Protein AF-A0A352YZ39-F1 (afdb_monomer_lite)

Secondary structure (DSSP, 8-state):
------HHHHHHHHHHHH---HHHHHTTB-TTS-B---HHHHHHHHHHHHHHHHHHHHHHHHHHHHHHHHHHHHHHHHHT------HHHHHHHHHHHHHHHHHHS-HHHHTTSHHHHHHHHHHHHHHHHHHHHHHHHHHHHHHHHHHHHHHHHHHHHHHHHHHHT-B---SSHHHHHHHHHHHHHHHTTSEEEEETTEEEEE-TTSSBPB-TTSSBPBHHHHHHHHHTTT--B-SS--------PPPTT---PPPPPSSHHHHHHHHH-TTS-HHHHHHHHHHHHT-

Structure (mmCIF, N/CA/C/O backbone):
data_AF-A0A352YZ39-F1
#
_entry.id   AF-A0A352YZ39-F1
#
loop_
_atom_site.group_PDB
_atom_site.id
_atom_site.type_symbol
_atom_site.label_atom_id
_atom_site.label_alt_id
_atom_site.label_comp_id
_atom_site.label_asym_id
_atom_site.label_entity_id
_atom_site.label_seq_id
_atom_site.pdbx_PDB_ins_code
_atom_site.Cartn_x
_atom_site.Cartn_y
_atom_site.Cartn_z
_atom_site.occupancy
_atom_site.B_iso_or_equiv
_atom_site.auth_seq_id
_atom_site.auth_comp_id
_atom_site.auth_asym_id
_atom_site.auth_atom_id
_atom_site.pdbx_PDB_model_num
ATOM 1 N N . MET A 1 1 ? -9.905 -35.614 77.048 1.00 37.22 1 MET A N 1
ATOM 2 C CA . MET A 1 1 ? -10.175 -34.395 77.839 1.00 37.22 1 MET A CA 1
ATOM 3 C C . MET A 1 1 ? -11.642 -34.082 77.652 1.00 37.22 1 MET A C 1
ATOM 5 O O . MET A 1 1 ? -11.990 -33.370 76.716 1.00 37.22 1 MET A O 1
ATOM 9 N N . ASP A 1 2 ? -12.484 -34.669 78.493 1.00 42.41 2 ASP A N 1
ATOM 10 C CA . ASP A 1 2 ? -13.908 -34.358 78.502 1.00 42.41 2 ASP A CA 1
ATOM 11 C C . ASP A 1 2 ? -14.060 -32.966 79.101 1.00 42.41 2 ASP A C 1
ATOM 13 O O . ASP A 1 2 ? -13.842 -32.744 80.292 1.00 42.41 2 ASP A O 1
ATOM 17 N N . LYS A 1 3 ? -14.314 -31.981 78.239 1.00 49.34 3 LYS A N 1
ATOM 18 C CA . LYS A 1 3 ? -14.635 -30.630 78.686 1.00 49.34 3 LYS A CA 1
ATOM 19 C C . LYS A 1 3 ? -16.045 -30.682 79.258 1.00 49.34 3 LYS A C 1
ATOM 21 O O . LYS A 1 3 ? -17.012 -30.618 78.507 1.00 49.34 3 LYS A O 1
ATOM 26 N N . ILE A 1 4 ? -16.141 -30.819 80.578 1.00 60.59 4 ILE A N 1
ATOM 27 C CA . ILE A 1 4 ? -17.387 -30.615 81.315 1.00 60.59 4 ILE A CA 1
ATOM 28 C C . ILE A 1 4 ? -17.818 -29.175 81.025 1.00 60.59 4 ILE A C 1
ATOM 30 O O . ILE A 1 4 ? -17.105 -28.224 81.356 1.00 60.59 4 ILE A O 1
ATOM 34 N N . ILE A 1 5 ? -18.930 -29.014 80.314 1.00 60.53 5 ILE A N 1
ATOM 35 C CA . ILE A 1 5 ? -19.506 -27.698 80.047 1.00 60.53 5 ILE A CA 1
ATOM 36 C C . ILE A 1 5 ? -19.956 -27.140 81.399 1.00 60.53 5 ILE A C 1
ATOM 38 O O . ILE A 1 5 ? -20.715 -27.789 82.113 1.00 60.53 5 ILE A O 1
ATOM 42 N N . ASN A 1 6 ? -19.461 -25.957 81.769 1.00 77.00 6 ASN A N 1
ATOM 43 C CA . ASN A 1 6 ? -19.906 -25.272 82.979 1.00 77.00 6 ASN A CA 1
ATOM 44 C C . ASN A 1 6 ? -21.405 -24.933 82.835 1.00 77.00 6 ASN A C 1
ATOM 46 O O . ASN A 1 6 ? -21.781 -24.252 81.879 1.00 77.00 6 ASN A O 1
ATOM 50 N N . ALA A 1 7 ? -22.239 -25.404 83.767 1.00 76.00 7 ALA A N 1
ATOM 51 C CA . ALA A 1 7 ? -23.687 -25.191 83.764 1.00 76.00 7 ALA A CA 1
ATOM 52 C C . ALA A 1 7 ? -24.055 -23.697 83.713 1.00 76.00 7 ALA A C 1
ATOM 54 O O . ALA A 1 7 ? -24.909 -23.301 82.924 1.00 76.00 7 ALA A O 1
ATOM 55 N N . GLU A 1 8 ? -23.315 -22.841 84.425 1.00 80.06 8 GLU A N 1
ATOM 56 C CA . GLU A 1 8 ? -23.517 -21.386 84.392 1.00 80.06 8 GLU A CA 1
ATOM 57 C C . GLU A 1 8 ? -23.285 -20.805 82.987 1.00 80.06 8 GLU A C 1
ATOM 59 O O . GLU A 1 8 ? -23.985 -19.893 82.544 1.00 80.06 8 GLU A O 1
ATOM 64 N N . ALA A 1 9 ? -22.312 -21.348 82.248 1.00 81.81 9 ALA A N 1
ATOM 65 C CA . ALA A 1 9 ? -22.023 -20.915 80.883 1.00 81.81 9 ALA A CA 1
ATOM 66 C C . ALA A 1 9 ? -23.110 -21.370 79.896 1.00 81.81 9 ALA A C 1
ATOM 68 O O . ALA A 1 9 ? -23.417 -20.650 78.942 1.00 81.81 9 ALA A O 1
ATOM 69 N N . PHE A 1 10 ?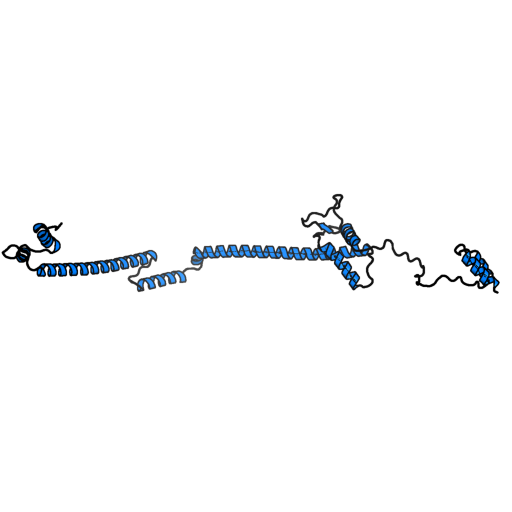 -23.705 -22.542 80.130 1.00 84.00 10 PHE A N 1
ATOM 70 C CA . PHE A 1 10 ? -24.822 -23.054 79.342 1.00 84.00 10 PHE A CA 1
ATOM 71 C C . PHE A 1 10 ? -26.091 -22.220 79.563 1.00 84.00 10 PHE A C 1
ATOM 73 O O . PHE A 1 10 ? -26.691 -21.746 78.598 1.00 84.00 10 PHE A O 1
ATOM 80 N N . GLU A 1 11 ? -26.446 -21.929 80.812 1.00 84.50 11 GLU A N 1
ATOM 81 C CA . GLU A 1 11 ? -27.603 -21.090 81.140 1.00 84.50 11 GLU A CA 1
ATOM 82 C C . GLU A 1 11 ? -27.445 -19.660 80.615 1.00 84.50 11 GLU A C 1
ATOM 84 O O . GLU A 1 11 ? -28.354 -19.121 79.975 1.00 84.50 11 GLU A O 1
ATOM 89 N N . ALA A 1 12 ? -26.259 -19.063 80.779 1.00 85.69 12 ALA A N 1
ATOM 90 C CA . ALA A 1 12 ? -25.958 -17.745 80.228 1.00 85.69 12 ALA A CA 1
ATOM 91 C C . ALA A 1 12 ? -26.111 -17.707 78.697 1.00 85.69 12 ALA A C 1
ATOM 93 O O . ALA A 1 12 ? -26.573 -16.705 78.136 1.00 85.69 12 ALA A O 1
ATOM 94 N N . PHE A 1 13 ? -25.760 -18.794 78.004 1.00 86.88 13 PHE A N 1
ATOM 95 C CA . PHE A 1 13 ? -25.976 -18.921 76.567 1.00 86.88 13 PHE A CA 1
ATOM 96 C C . PHE A 1 13 ? -27.467 -18.988 76.218 1.00 86.88 13 PHE A C 1
ATOM 98 O O . PHE A 1 13 ? -27.903 -18.241 75.341 1.00 86.88 13 PHE A O 1
ATOM 105 N N . LEU A 1 14 ? -28.269 -19.792 76.922 1.00 87.56 14 LEU A N 1
ATOM 106 C CA . LEU A 1 14 ? -29.710 -19.901 76.663 1.00 87.56 14 LEU A CA 1
ATOM 107 C C . LEU A 1 14 ? -30.448 -18.569 76.877 1.00 87.56 14 LEU A C 1
ATOM 109 O O . LEU A 1 14 ? -31.259 -18.158 76.041 1.00 87.56 14 LEU A O 1
ATOM 113 N N . VAL A 1 15 ? -30.110 -17.827 77.934 1.00 88.12 15 VAL A N 1
ATOM 114 C CA . VAL A 1 15 ? -30.669 -16.484 78.177 1.00 88.12 15 VAL A CA 1
ATOM 115 C C . VAL A 1 15 ? -30.239 -15.511 77.083 1.00 88.12 15 VAL A C 1
ATOM 117 O O . VAL A 1 15 ? -31.050 -14.752 76.550 1.00 88.12 15 VAL A O 1
ATOM 120 N N . LYS A 1 16 ? -28.957 -15.510 76.705 1.00 86.94 16 LYS A N 1
ATOM 121 C CA . LYS A 1 16 ? -28.430 -14.502 75.780 1.00 86.94 16 LYS A CA 1
ATOM 122 C C . LYS A 1 16 ? -28.831 -14.761 74.328 1.00 86.94 16 LYS A C 1
ATOM 124 O O . LYS A 1 16 ? -29.259 -13.816 73.656 1.00 86.94 16 LYS A O 1
ATOM 129 N N . ALA A 1 17 ? -28.683 -16.004 73.869 1.00 83.94 17 ALA A N 1
ATOM 130 C CA . ALA A 1 17 ? -28.879 -16.429 72.485 1.00 83.94 17 ALA A CA 1
ATOM 131 C C . ALA A 1 17 ? -30.341 -16.767 72.168 1.00 83.94 17 ALA A C 1
ATOM 133 O O . ALA A 1 17 ? -30.819 -16.407 71.093 1.00 83.94 17 ALA A O 1
ATOM 134 N N . PHE A 1 18 ? -31.055 -17.394 73.105 1.00 85.81 18 PHE A N 1
ATOM 135 C CA . PHE A 1 18 ? -32.438 -17.841 72.905 1.00 85.81 18 PHE A CA 1
ATOM 136 C C . PHE A 1 18 ? -33.467 -17.067 73.729 1.00 85.81 18 PHE A C 1
ATOM 138 O O . PHE A 1 18 ? -34.660 -17.334 73.607 1.00 85.81 18 PHE A O 1
ATOM 145 N N . LYS A 1 19 ? -33.040 -16.080 74.532 1.00 87.88 19 LYS A N 1
ATOM 146 C CA . LYS A 1 19 ? -33.938 -15.245 75.349 1.00 87.88 19 LYS A CA 1
ATOM 147 C C . LYS A 1 19 ? -34.834 -16.091 76.256 1.00 87.88 19 LYS A C 1
ATOM 149 O O . LYS A 1 19 ? -36.038 -15.856 76.339 1.00 87.88 19 LYS A O 1
ATOM 154 N N . PHE A 1 20 ? -34.257 -17.112 76.885 1.00 86.62 20 PHE A N 1
ATOM 155 C CA . PHE A 1 20 ? -34.938 -17.836 77.954 1.00 86.62 20 PHE A CA 1
ATOM 156 C C . PHE A 1 20 ? -35.138 -16.928 79.169 1.00 86.62 20 PHE A C 1
ATOM 158 O O . PHE A 1 20 ? -34.244 -16.170 79.547 1.00 86.62 20 PHE A O 1
ATOM 165 N N . THR A 1 21 ? -36.325 -17.008 79.756 1.00 86.44 21 THR A N 1
ATOM 166 C CA . THR A 1 21 ? -36.647 -16.425 81.061 1.00 86.44 21 THR A CA 1
ATOM 167 C C . THR A 1 21 ? -36.189 -17.354 82.187 1.00 86.44 21 THR A C 1
ATOM 169 O O . THR A 1 21 ? -35.907 -18.532 81.963 1.00 86.44 21 THR A O 1
ATOM 172 N N . THR A 1 22 ? -36.120 -16.839 83.414 1.00 81.38 22 THR A N 1
ATOM 173 C CA . THR A 1 22 ? -35.772 -17.625 84.610 1.00 81.38 22 THR A CA 1
ATOM 174 C C . THR A 1 22 ? -36.732 -18.789 84.857 1.00 81.38 22 THR A C 1
ATOM 176 O O . THR A 1 22 ? -36.298 -19.848 85.298 1.00 81.38 22 THR A O 1
ATOM 179 N N . GLU A 1 23 ? -38.014 -18.624 84.527 1.00 80.88 23 GLU A N 1
ATOM 180 C CA . GLU A 1 23 ? -39.029 -19.678 84.657 1.00 80.88 23 GLU A CA 1
ATOM 181 C C . GLU A 1 23 ? -38.839 -20.780 83.603 1.00 80.88 23 GLU A C 1
ATOM 183 O O . GLU A 1 23 ? -38.873 -21.966 83.925 1.00 80.88 23 GLU A O 1
ATOM 188 N N . GLU A 1 24 ? -38.555 -20.401 82.353 1.00 82.00 24 GLU A N 1
ATOM 189 C CA . GLU A 1 24 ? -38.276 -21.360 81.278 1.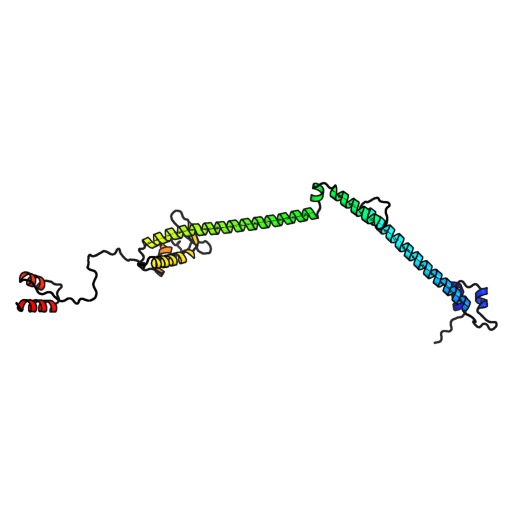00 82.00 24 GLU A CA 1
ATOM 190 C C . GLU A 1 24 ? -36.967 -22.127 81.520 1.00 82.00 24 GLU A C 1
ATOM 192 O O . GLU A 1 24 ? -36.890 -23.307 81.196 1.00 82.00 24 GLU A O 1
ATOM 197 N N . LEU A 1 25 ? -35.951 -21.489 82.109 1.00 82.56 25 LEU A N 1
ATOM 198 C CA . LEU A 1 25 ? -34.709 -22.156 82.512 1.00 82.56 25 LEU A CA 1
ATOM 199 C C . LEU A 1 25 ? -34.942 -23.194 83.608 1.00 82.56 25 LEU A C 1
ATOM 201 O O . LEU A 1 25 ? -34.469 -24.318 83.485 1.00 82.56 25 LEU A O 1
ATOM 205 N N . ALA A 1 26 ? -35.685 -22.830 84.657 1.00 80.00 26 ALA A N 1
ATOM 206 C CA . ALA A 1 26 ? -35.983 -23.742 85.758 1.00 80.00 26 ALA A CA 1
ATOM 207 C C . ALA A 1 26 ? -36.751 -24.983 85.273 1.00 80.00 26 ALA A C 1
ATOM 209 O O . ALA A 1 26 ? -36.512 -26.081 85.763 1.00 80.00 26 ALA A O 1
ATOM 210 N N . SER A 1 27 ? -37.608 -24.824 84.258 1.00 82.06 27 SER A N 1
ATOM 211 C CA . SER A 1 27 ? -38.369 -25.928 83.660 1.00 82.06 27 SER A CA 1
ATOM 212 C C . SER A 1 27 ? -37.531 -26.950 82.876 1.00 82.06 27 SER A C 1
ATOM 214 O O . SER A 1 27 ? -38.053 -27.999 82.512 1.00 82.06 27 SER A O 1
ATOM 216 N N . LEU A 1 28 ? -36.247 -26.669 82.614 1.00 81.00 28 LEU A N 1
ATOM 217 C CA . LEU A 1 28 ? -35.338 -27.591 81.922 1.00 81.00 28 LEU A CA 1
ATOM 218 C C . LEU A 1 28 ? -34.723 -28.645 82.855 1.00 81.00 28 LEU A C 1
ATOM 220 O O . LEU A 1 28 ? -34.184 -29.639 82.364 1.00 81.00 28 LEU A O 1
ATOM 224 N N . TYR A 1 29 ? -34.794 -28.454 84.175 1.00 82.81 29 TYR A N 1
ATOM 225 C CA . TYR A 1 29 ? -34.162 -29.324 85.169 1.00 82.81 29 TYR A CA 1
ATOM 226 C C . TYR A 1 29 ? -35.202 -30.117 85.971 1.00 82.81 29 TYR A C 1
ATOM 228 O O . TYR A 1 29 ? -36.272 -29.604 86.296 1.00 82.81 29 TYR A O 1
ATOM 236 N N . ASN A 1 30 ? -34.891 -31.369 86.313 1.00 80.75 30 ASN A N 1
ATOM 237 C CA . ASN A 1 30 ? -35.696 -32.156 87.252 1.00 80.75 30 ASN A CA 1
ATOM 238 C C . ASN A 1 30 ? -35.397 -31.778 88.719 1.00 80.75 30 ASN A C 1
ATOM 240 O O . ASN A 1 30 ? -34.477 -31.015 89.011 1.00 80.75 30 ASN A O 1
ATOM 244 N N . GLU A 1 31 ? -36.142 -32.357 89.668 1.00 74.19 31 GLU A N 1
ATOM 245 C CA . GLU A 1 31 ? -35.950 -32.129 91.114 1.00 74.19 31 GLU A CA 1
ATOM 246 C C . GLU A 1 31 ? -34.561 -32.559 91.636 1.00 74.19 31 GLU A C 1
ATOM 248 O O . GLU A 1 31 ? -34.133 -32.097 92.692 1.00 74.19 31 GLU A O 1
ATOM 253 N N . ALA A 1 32 ? -33.839 -33.410 90.895 1.00 73.75 32 ALA A N 1
ATOM 254 C CA . ALA A 1 32 ? -32.468 -33.826 91.197 1.00 73.75 32 ALA A CA 1
ATOM 255 C C . ALA A 1 32 ? -31.399 -32.879 90.609 1.00 73.75 32 ALA A C 1
ATOM 257 O O . ALA A 1 32 ? -30.207 -33.094 90.828 1.00 73.75 32 ALA A O 1
ATOM 258 N N . GLY A 1 33 ? -31.806 -31.824 89.890 1.00 69.25 33 GLY A N 1
ATOM 259 C CA . GLY A 1 33 ? -30.908 -30.859 89.252 1.00 69.25 33 GLY A CA 1
ATOM 260 C C . GLY A 1 33 ? -30.302 -31.338 87.930 1.00 69.25 33 GLY A C 1
ATOM 261 O O . GLY A 1 33 ? -29.363 -30.723 87.428 1.00 69.25 33 GLY A O 1
ATOM 262 N N . GLU A 1 34 ? -30.817 -32.422 87.349 1.00 75.12 34 GLU A N 1
ATOM 263 C CA . GLU A 1 34 ? -30.372 -32.940 86.056 1.00 75.12 34 GLU A CA 1
ATOM 264 C C . GLU A 1 34 ? -31.214 -32.357 84.914 1.00 75.12 34 GLU A C 1
ATOM 266 O O . GLU A 1 34 ? -32.430 -32.188 85.034 1.00 75.12 34 GLU A O 1
ATOM 271 N N . LEU A 1 35 ? -30.557 -32.064 83.789 1.00 77.19 35 LEU A N 1
ATOM 272 C CA . LEU A 1 35 ? -31.207 -31.608 82.561 1.00 77.19 35 LEU A CA 1
ATOM 273 C C . LEU A 1 35 ? -32.146 -32.681 82.013 1.00 77.19 35 LEU A C 1
ATOM 275 O O . LEU A 1 35 ? -31.770 -33.844 81.873 1.00 77.19 35 LEU A O 1
ATOM 279 N N . THR A 1 36 ? -33.353 -32.255 81.662 1.00 74.81 36 THR A N 1
ATOM 280 C CA . THR A 1 36 ? -34.384 -33.109 81.074 1.00 74.81 36 THR A CA 1
ATOM 281 C C . THR A 1 36 ? -34.545 -32.814 79.580 1.00 74.81 36 THR A C 1
ATOM 283 O O . THR A 1 36 ? -33.590 -32.955 78.818 1.00 74.81 36 THR A O 1
ATOM 286 N N . GLU A 1 37 ? -35.742 -32.452 79.117 1.00 71.31 37 GLU A N 1
ATOM 287 C CA . GLU A 1 37 ? -36.062 -32.364 77.693 1.00 71.31 37 GLU A CA 1
ATOM 288 C C . GLU A 1 37 ? -35.613 -31.047 77.043 1.00 71.31 37 GLU A C 1
ATOM 290 O O . GLU A 1 37 ? -35.841 -29.951 77.551 1.00 71.31 37 GLU A O 1
ATOM 295 N N . PHE A 1 38 ? -35.039 -31.157 75.840 1.00 80.00 38 PHE A N 1
ATOM 296 C CA . PHE A 1 38 ? -34.529 -30.026 75.052 1.00 80.00 38 PHE A CA 1
ATOM 297 C C . PHE A 1 38 ? -35.563 -29.416 74.088 1.00 80.00 38 PHE A C 1
ATOM 299 O O . PHE A 1 38 ? -35.250 -28.472 73.364 1.00 80.00 38 PHE A O 1
ATOM 306 N N . THR A 1 39 ? -36.803 -29.907 74.077 1.00 82.75 39 THR A N 1
ATOM 307 C CA . THR A 1 39 ? -37.847 -29.543 73.098 1.00 82.75 39 THR A CA 1
ATOM 308 C C . THR A 1 39 ? -38.146 -28.038 73.052 1.00 82.75 39 THR A C 1
ATOM 310 O O . THR A 1 39 ? -38.373 -27.462 71.984 1.00 82.75 39 THR A O 1
ATOM 313 N N . SER A 1 40 ? -38.097 -27.353 74.197 1.00 81.38 40 SER A N 1
ATOM 314 C CA . SER A 1 40 ? -38.285 -25.899 74.277 1.00 81.38 40 SER A CA 1
ATOM 315 C C . SER A 1 40 ? -37.110 -25.117 73.673 1.00 81.38 40 SER A C 1
ATOM 317 O O . SER A 1 40 ? -37.323 -24.079 73.036 1.00 81.38 40 SER A O 1
ATOM 319 N N . ILE A 1 41 ? -35.882 -25.630 73.820 1.00 85.25 41 ILE A N 1
ATOM 320 C CA . ILE A 1 41 ? -34.659 -25.071 73.228 1.00 85.25 41 ILE A CA 1
ATOM 321 C C . ILE A 1 41 ? -34.692 -25.267 71.711 1.00 85.25 41 ILE A C 1
ATOM 323 O O . ILE A 1 41 ? -34.464 -24.308 70.974 1.00 85.25 41 ILE A O 1
ATOM 327 N N . GLU A 1 42 ? -35.059 -26.462 71.243 1.00 86.38 42 GLU A N 1
ATOM 328 C CA . GLU A 1 42 ? -35.211 -26.777 69.818 1.00 86.38 42 GLU A CA 1
ATOM 329 C C . GLU A 1 42 ? -36.236 -25.862 69.137 1.00 86.38 42 GLU A C 1
ATOM 331 O O . GLU A 1 42 ? -35.967 -25.319 68.064 1.00 86.38 42 GLU A O 1
ATOM 336 N N . ARG A 1 43 ? -37.383 -25.603 69.783 1.00 87.25 43 ARG A N 1
ATOM 337 C CA . ARG A 1 43 ? -38.394 -24.675 69.256 1.00 87.25 43 ARG A CA 1
ATOM 338 C C . ARG A 1 43 ? -37.858 -23.249 69.131 1.00 87.25 43 ARG A C 1
ATOM 340 O O . ARG A 1 43 ? -38.033 -22.623 68.085 1.00 87.25 43 ARG A O 1
ATOM 347 N N . LYS A 1 44 ? -37.203 -22.719 70.171 1.00 87.69 44 LYS A N 1
ATOM 348 C CA . LYS A 1 44 ? -36.650 -21.355 70.121 1.00 87.69 44 LYS A CA 1
ATOM 349 C C . LYS A 1 44 ? -35.493 -21.234 69.129 1.00 87.69 44 LYS A C 1
ATOM 351 O O . LYS A 1 44 ? -35.354 -20.184 68.497 1.00 87.69 44 LYS A O 1
ATOM 356 N N . ASP A 1 45 ? -34.691 -22.281 68.946 1.00 87.56 45 ASP A N 1
ATOM 357 C CA . ASP A 1 45 ? -33.664 -22.292 67.904 1.00 87.56 45 ASP A CA 1
ATOM 358 C C . ASP A 1 45 ? -34.279 -22.330 66.499 1.00 87.56 45 ASP A C 1
ATOM 360 O O . ASP A 1 45 ? -33.887 -21.533 65.645 1.00 87.56 45 ASP A O 1
ATOM 364 N N . ALA A 1 46 ? -35.317 -23.141 66.274 1.00 89.06 46 ALA A N 1
ATOM 365 C CA . ALA A 1 46 ? -36.054 -23.158 65.011 1.00 89.06 46 ALA A CA 1
ATOM 366 C C . ALA A 1 46 ? -36.670 -21.782 64.682 1.00 89.06 46 ALA A C 1
ATOM 368 O O . ALA A 1 46 ? -36.527 -21.282 63.561 1.00 89.06 46 ALA A O 1
ATOM 369 N N . GLU A 1 47 ? -37.282 -21.110 65.665 1.00 89.25 47 GLU A N 1
ATOM 370 C CA . GLU A 1 47 ? -37.802 -19.743 65.513 1.00 89.25 47 GLU A CA 1
ATOM 371 C C . GLU A 1 47 ? -36.691 -18.733 65.177 1.00 89.25 47 GLU A C 1
ATOM 373 O O . GLU A 1 47 ? -36.862 -17.870 64.308 1.00 89.25 47 GLU A O 1
ATOM 378 N N . ARG A 1 48 ? -35.532 -18.838 65.838 1.00 88.62 48 ARG A N 1
ATOM 379 C CA . ARG A 1 48 ? -34.362 -17.985 65.586 1.00 88.62 48 ARG A CA 1
ATOM 380 C C . ARG A 1 48 ? -33.815 -18.180 64.171 1.00 88.62 48 ARG A C 1
ATOM 382 O O . ARG A 1 48 ? -33.550 -17.193 63.485 1.00 88.62 48 ARG A O 1
ATOM 389 N N . ILE A 1 49 ? -33.660 -19.427 63.726 1.00 88.75 49 ILE A N 1
ATOM 390 C CA . ILE A 1 49 ? -33.163 -19.765 62.384 1.00 88.75 49 ILE A CA 1
ATOM 391 C C . ILE A 1 49 ? -34.135 -19.263 61.313 1.00 88.75 49 ILE A C 1
ATOM 393 O O . ILE A 1 49 ? -33.701 -18.648 60.337 1.00 88.75 49 ILE A O 1
ATOM 397 N N . SER A 1 50 ? -35.442 -19.443 61.518 1.00 89.62 50 SER A N 1
ATOM 398 C CA . SER A 1 50 ? -36.470 -18.935 60.605 1.00 89.62 50 SER A CA 1
ATOM 399 C C . SER A 1 50 ? -36.400 -17.412 60.459 1.00 89.62 50 SER A C 1
ATOM 401 O O . SER A 1 50 ? -36.404 -16.896 59.339 1.00 89.62 50 SER A O 1
ATOM 403 N N . LYS A 1 51 ? -36.269 -16.676 61.573 1.00 89.12 51 LYS A N 1
ATOM 404 C CA . LYS A 1 51 ? -36.104 -15.211 61.555 1.00 89.12 51 LYS A CA 1
ATOM 405 C C . LYS A 1 51 ? -34.834 -14.790 60.820 1.00 89.12 51 LYS A C 1
ATOM 407 O O . LYS A 1 51 ? -34.889 -13.911 59.968 1.00 89.12 51 LYS A O 1
ATOM 412 N N . LEU A 1 52 ? -33.710 -15.458 61.083 1.00 89.19 52 LEU A N 1
ATOM 413 C CA . LEU A 1 52 ? -32.445 -15.175 60.405 1.00 89.19 52 LEU A CA 1
ATOM 414 C C . LEU A 1 52 ? -32.535 -15.421 58.888 1.00 89.19 52 LEU A C 1
ATOM 416 O O . LEU A 1 52 ? -31.966 -14.663 58.106 1.00 89.19 52 LEU A O 1
ATOM 420 N N . SER A 1 53 ? -33.246 -16.468 58.461 1.00 86.88 53 SER A N 1
ATOM 421 C CA . SER A 1 53 ? -33.477 -16.761 57.041 1.00 86.88 53 SER A CA 1
ATOM 422 C C . SER A 1 53 ? -34.340 -15.689 56.363 1.00 86.88 53 SER A C 1
ATOM 424 O O . SER A 1 53 ? -34.026 -15.234 55.257 1.00 86.88 53 SER A O 1
ATOM 426 N N . ALA A 1 54 ? -35.402 -15.240 57.037 1.00 90.75 54 ALA A N 1
ATOM 427 C CA . ALA A 1 54 ? -36.254 -14.159 56.551 1.00 90.75 54 ALA A CA 1
ATOM 428 C C . ALA A 1 54 ? -35.482 -12.831 56.447 1.00 90.75 54 ALA A C 1
ATOM 430 O O . ALA A 1 54 ? -35.531 -12.170 55.409 1.00 90.75 54 ALA A O 1
ATOM 431 N N . ASP A 1 55 ? -34.694 -12.482 57.467 1.00 91.38 55 ASP A N 1
ATOM 432 C CA . ASP A 1 55 ? -33.867 -11.271 57.467 1.00 91.38 55 ASP A CA 1
ATOM 433 C C . ASP A 1 55 ? -32.817 -11.281 56.355 1.00 91.38 55 ASP A C 1
ATOM 435 O O . ASP A 1 55 ? -32.644 -10.272 55.670 1.00 91.38 55 ASP A O 1
ATOM 439 N N . LYS A 1 56 ? -32.162 -12.424 56.106 1.00 90.69 56 LYS A N 1
ATOM 440 C CA . LYS A 1 56 ? -31.237 -12.577 54.970 1.00 90.69 56 LYS A CA 1
ATOM 441 C C . LYS A 1 56 ? -31.926 -12.297 53.636 1.00 90.69 56 LYS A C 1
ATOM 443 O O . LYS A 1 56 ? -31.382 -11.575 52.804 1.00 90.69 56 LYS A O 1
ATOM 448 N N . THR A 1 57 ? -33.130 -12.831 53.446 1.00 91.12 57 THR A N 1
ATOM 449 C CA . THR A 1 57 ? -33.913 -12.633 52.216 1.00 91.12 57 THR A CA 1
ATOM 450 C C . THR A 1 57 ? -34.315 -11.166 52.047 1.00 91.12 57 THR A C 1
ATOM 452 O O . THR A 1 57 ? -34.171 -10.593 50.967 1.00 91.12 57 THR A O 1
ATOM 455 N N . ASN A 1 58 ? -34.749 -10.519 53.128 1.00 92.62 58 ASN A N 1
ATOM 456 C CA . ASN A 1 58 ? -35.121 -9.106 53.119 1.00 92.62 58 ASN A CA 1
ATOM 457 C C . ASN A 1 58 ? -33.925 -8.194 52.820 1.00 92.62 58 ASN A C 1
ATOM 459 O O . ASN A 1 58 ? -34.047 -7.268 52.017 1.00 92.62 58 ASN A O 1
ATOM 463 N N . GLN A 1 59 ? -32.763 -8.467 53.420 1.00 92.12 59 GLN A N 1
ATOM 464 C CA . GLN A 1 59 ? -31.531 -7.725 53.144 1.00 92.12 59 GLN A CA 1
ATOM 465 C C . GLN A 1 59 ? -31.076 -7.899 51.694 1.00 92.12 59 GLN A C 1
ATOM 467 O O . GLN A 1 59 ? -30.712 -6.916 51.051 1.00 92.12 59 GLN A O 1
ATOM 472 N N . TYR A 1 60 ? -31.157 -9.116 51.154 1.00 91.81 60 TYR A N 1
ATOM 473 C CA . TYR A 1 60 ? -30.837 -9.384 49.753 1.00 91.81 60 TYR A CA 1
ATOM 474 C C . TYR A 1 60 ? -31.753 -8.606 48.796 1.00 91.81 60 TYR A C 1
ATOM 476 O O . TYR A 1 60 ? -31.272 -7.886 47.921 1.00 91.81 60 TYR A O 1
ATOM 484 N N . ASN A 1 61 ? -33.069 -8.659 49.015 1.00 92.75 61 ASN A N 1
ATOM 485 C CA . ASN A 1 61 ? -34.044 -7.930 48.200 1.00 92.75 61 ASN A CA 1
ATOM 486 C C . ASN A 1 61 ? -33.860 -6.411 48.290 1.00 92.75 61 ASN A C 1
ATOM 488 O O . ASN A 1 61 ? -34.041 -5.699 47.301 1.00 92.75 61 ASN A O 1
ATOM 492 N N . ARG A 1 62 ? -33.484 -5.902 49.467 1.00 94.38 62 ARG A N 1
ATOM 493 C CA . ARG A 1 62 ? -33.135 -4.491 49.644 1.00 94.38 62 ARG A CA 1
ATOM 494 C C . ARG A 1 62 ? -31.885 -4.123 48.845 1.00 94.38 62 ARG A C 1
ATOM 496 O O . ARG A 1 62 ? -31.909 -3.118 48.143 1.00 94.38 62 ARG A O 1
ATOM 503 N N . GLY A 1 63 ? -30.844 -4.953 48.896 1.00 93.06 63 GLY A N 1
ATOM 504 C CA . GLY A 1 63 ? -29.622 -4.761 48.114 1.00 93.06 63 GLY A CA 1
ATOM 505 C C . GLY A 1 63 ? -29.881 -4.735 46.606 1.00 93.06 63 GLY A C 1
ATOM 506 O O . GLY A 1 63 ? -29.360 -3.862 45.919 1.00 93.06 63 GLY A O 1
ATOM 507 N N . LEU A 1 64 ? -30.743 -5.623 46.097 1.00 92.94 64 LEU A N 1
ATOM 508 C CA . LEU A 1 64 ? -31.152 -5.617 44.687 1.00 92.94 64 LEU A CA 1
ATOM 509 C C . LEU A 1 64 ? -31.853 -4.312 44.290 1.00 92.94 64 LEU A C 1
ATOM 511 O O . LEU A 1 64 ? -31.524 -3.736 43.256 1.00 92.94 64 LEU A O 1
ATOM 515 N N . LYS A 1 65 ? -32.784 -3.820 45.117 1.00 91.62 65 LYS A N 1
ATOM 516 C CA . LYS A 1 65 ? -33.497 -2.559 44.853 1.00 91.62 65 LYS A CA 1
ATOM 517 C C . LYS A 1 65 ? -32.565 -1.352 44.879 1.00 91.62 65 LYS A C 1
ATOM 519 O O . LYS A 1 65 ? -32.615 -0.528 43.975 1.00 91.62 65 LYS A O 1
ATOM 524 N N . GLU A 1 66 ? -31.704 -1.253 45.891 1.00 93.94 66 GLU A N 1
ATOM 525 C CA . GLU A 1 66 ? -30.737 -0.155 45.994 1.00 93.94 66 GLU A CA 1
ATOM 526 C C . GLU A 1 66 ? -29.721 -0.189 44.840 1.00 93.94 66 GLU A C 1
ATOM 528 O O . GLU A 1 66 ? -29.365 0.859 44.307 1.00 93.94 66 GLU A O 1
ATOM 533 N N . GLY A 1 67 ? -29.287 -1.383 44.421 1.00 92.69 67 GLY A N 1
ATOM 534 C CA . GLY A 1 67 ? -28.419 -1.566 43.258 1.00 92.69 67 GLY A CA 1
ATOM 535 C C . GLY A 1 67 ? -29.083 -1.131 41.953 1.00 92.69 67 GLY A C 1
ATOM 536 O O . GLY A 1 67 ? -28.481 -0.374 41.195 1.00 92.69 67 GLY A O 1
ATOM 537 N N . ALA A 1 68 ? -30.335 -1.542 41.724 1.00 91.06 68 ALA A N 1
ATOM 538 C CA . ALA A 1 68 ? -31.108 -1.130 40.553 1.00 91.06 68 ALA A CA 1
ATOM 539 C C . ALA A 1 68 ? -31.298 0.394 40.510 1.00 91.06 68 ALA A C 1
ATOM 541 O O . ALA A 1 68 ? -30.988 1.014 39.500 1.00 91.06 68 ALA A O 1
ATOM 542 N N . MET A 1 69 ? -31.686 1.015 41.629 1.00 92.25 69 MET A N 1
ATOM 543 C CA . MET A 1 69 ? -31.849 2.473 41.710 1.00 92.25 69 MET A CA 1
ATOM 544 C C . MET A 1 69 ? -30.545 3.232 41.441 1.00 92.25 69 MET A C 1
ATOM 546 O O . MET A 1 69 ? -30.563 4.266 40.777 1.00 92.25 69 MET A O 1
ATOM 550 N N . LYS A 1 70 ? -29.404 2.741 41.945 1.00 94.69 70 LYS A N 1
ATOM 551 C CA . LYS A 1 70 ? -28.096 3.346 41.651 1.00 94.69 70 LYS A CA 1
ATOM 552 C C . LYS A 1 70 ? -27.751 3.240 40.172 1.00 94.69 70 LYS A C 1
ATOM 554 O O . LYS A 1 70 ? -27.351 4.239 39.590 1.00 94.69 70 LYS A O 1
ATOM 559 N N . LEU A 1 71 ? -27.946 2.067 39.575 1.00 92.88 71 LEU A N 1
ATOM 560 C CA . LEU A 1 71 ? -27.666 1.841 38.160 1.00 92.88 71 LEU A CA 1
ATOM 561 C C . LEU A 1 71 ? -28.550 2.715 37.265 1.00 92.88 71 LEU A C 1
ATOM 563 O O . LEU A 1 71 ? -28.047 3.338 36.338 1.00 92.88 71 LEU A O 1
ATOM 567 N N . GLU A 1 72 ? -29.844 2.815 37.563 1.00 92.56 72 GLU A N 1
ATOM 568 C CA . GLU A 1 72 ? -30.769 3.687 36.831 1.00 92.56 72 GLU A CA 1
ATOM 569 C C . GLU A 1 72 ? -30.382 5.162 36.963 1.00 92.56 72 GLU A C 1
ATOM 571 O O . GLU A 1 72 ? -30.437 5.905 35.984 1.00 92.56 72 GLU A O 1
ATOM 576 N N . LYS A 1 73 ? -29.940 5.589 38.151 1.00 93.19 73 LYS A N 1
ATOM 577 C CA . LYS A 1 73 ? -29.454 6.952 38.374 1.00 93.19 73 LYS A CA 1
ATOM 578 C C . LYS A 1 73 ? -28.172 7.234 37.589 1.00 93.19 73 LYS A C 1
ATOM 580 O O . LYS A 1 73 ? -28.101 8.246 36.902 1.00 93.19 73 LYS A O 1
ATOM 585 N N . GLU A 1 74 ? -27.192 6.335 37.650 1.00 92.31 74 GLU A N 1
ATOM 586 C CA . GLU A 1 74 ? -25.946 6.446 36.883 1.00 92.31 74 GLU A CA 1
ATOM 587 C C . GLU A 1 74 ? -26.210 6.447 35.374 1.00 92.31 74 GLU A C 1
ATOM 589 O O . GLU A 1 74 ? -25.549 7.175 34.638 1.00 92.31 74 GLU A O 1
ATOM 594 N N . LEU A 1 75 ? -27.190 5.671 34.901 1.00 91.88 75 LEU A N 1
ATOM 595 C CA . LEU A 1 75 ? -27.584 5.650 33.495 1.00 91.88 75 LEU A CA 1
ATOM 596 C C . LEU A 1 75 ? -28.182 7.000 33.068 1.00 91.88 75 LEU A C 1
ATOM 598 O O . LEU A 1 75 ? -27.749 7.563 32.064 1.00 91.88 75 LEU A O 1
ATOM 602 N N . LYS A 1 76 ? -29.116 7.550 33.854 1.00 90.94 76 LYS A N 1
ATOM 603 C CA . LYS A 1 76 ? -29.718 8.873 33.608 1.00 90.94 76 LYS A CA 1
ATOM 604 C C . LYS A 1 76 ? -28.668 9.984 33.626 1.00 90.94 76 LYS A C 1
ATOM 606 O O . LYS A 1 76 ? -28.649 10.810 32.721 1.00 90.94 76 LYS A O 1
ATOM 611 N N . GLU A 1 77 ? -27.758 9.968 34.602 1.00 92.44 77 GLU A N 1
ATOM 612 C CA . GLU A 1 77 ? -26.661 10.941 34.707 1.00 92.44 77 GLU A CA 1
ATOM 613 C C . GLU A 1 77 ? -25.682 10.827 33.530 1.00 92.44 77 GLU A C 1
ATOM 615 O O . GLU A 1 77 ? -25.351 11.829 32.904 1.00 92.44 77 GLU A O 1
ATOM 620 N N . LYS A 1 78 ? -25.235 9.613 33.188 1.00 89.69 78 LYS A N 1
ATOM 621 C CA . LYS A 1 78 ? -24.226 9.388 32.141 1.00 89.69 78 LYS A CA 1
ATOM 622 C C . LYS A 1 78 ? -24.710 9.774 30.748 1.00 89.69 78 LYS A C 1
ATOM 624 O O . LYS A 1 78 ? -23.906 10.212 29.928 1.00 89.69 78 LYS A O 1
ATOM 629 N N . TYR A 1 79 ? -25.987 9.542 30.463 1.00 88.81 79 TYR A N 1
ATOM 630 C CA . TYR A 1 79 ? -26.579 9.849 29.165 1.00 88.81 79 TYR A CA 1
ATOM 631 C C . TYR A 1 79 ? -27.363 11.166 29.167 1.00 88.81 79 TYR A C 1
ATOM 633 O O . TYR A 1 79 ? -27.896 11.536 28.124 1.00 88.81 79 TYR A O 1
ATOM 641 N N . GLU A 1 80 ? -27.388 11.890 30.288 1.00 87.38 80 GLU A N 1
ATOM 642 C CA . GLU A 1 80 ? -28.074 13.179 30.437 1.00 87.38 80 GLU A CA 1
ATOM 643 C C . GLU A 1 80 ? -29.560 13.102 30.033 1.00 87.38 80 GLU A C 1
ATOM 645 O O . GLU A 1 80 ? -30.067 13.950 29.303 1.00 87.38 80 GLU A O 1
ATOM 650 N N . VAL A 1 81 ? -30.256 12.047 30.476 1.00 88.38 81 VAL A N 1
ATOM 651 C CA . VAL A 1 81 ? -31.672 11.798 30.153 1.00 88.38 81 VAL A CA 1
ATOM 652 C C . VAL A 1 81 ? -32.536 11.947 31.406 1.00 88.38 81 VAL A C 1
ATOM 654 O O . VAL A 1 81 ? -32.351 11.222 32.386 1.00 88.38 81 VAL A O 1
ATOM 657 N N . GLU A 1 82 ? -33.520 12.849 31.363 1.00 85.62 82 GLU A N 1
ATOM 658 C CA . GLU A 1 82 ? -34.585 12.940 32.370 1.00 85.62 82 GLU A CA 1
ATOM 659 C C . GLU A 1 82 ? -35.755 12.032 31.979 1.00 85.62 82 GLU A C 1
ATOM 661 O O . GLU A 1 82 ? -36.407 12.233 30.959 1.00 85.62 82 GLU A O 1
ATOM 666 N N . SER A 1 83 ? -36.020 11.008 32.792 1.00 88.25 83 SER A N 1
ATOM 667 C CA . SER A 1 83 ? -37.116 10.065 32.564 1.00 88.25 83 SER A CA 1
ATOM 668 C C . SER A 1 83 ? -37.566 9.436 33.877 1.00 88.25 83 SER A C 1
ATOM 670 O O . SER A 1 83 ? -36.734 9.110 34.728 1.00 88.25 83 SER A O 1
ATOM 672 N N . ASP A 1 84 ? -38.870 9.213 34.026 1.00 89.06 84 ASP A N 1
ATOM 673 C CA . ASP A 1 84 ? -39.456 8.493 35.165 1.00 89.06 84 ASP A CA 1
ATOM 674 C C . ASP A 1 84 ? -39.483 6.969 34.953 1.00 89.06 84 ASP A C 1
ATOM 676 O O . ASP A 1 84 ? -39.861 6.221 35.855 1.00 89.06 84 ASP A O 1
ATOM 680 N N . LEU A 1 85 ? -39.050 6.497 33.779 1.00 91.00 85 LEU A N 1
ATOM 681 C CA . LEU A 1 85 ? -38.992 5.075 33.449 1.00 91.00 85 LEU A CA 1
ATOM 682 C C . LEU A 1 85 ? -37.928 4.347 34.286 1.00 91.00 85 LEU A C 1
ATOM 684 O O . LEU A 1 85 ? -36.940 4.940 34.749 1.00 91.00 85 LEU A O 1
ATOM 688 N N . ILE A 1 86 ? -38.147 3.042 34.461 1.00 89.94 86 ILE A N 1
ATOM 689 C CA . ILE A 1 86 ? -37.305 2.129 35.243 1.00 89.94 86 ILE A CA 1
ATOM 690 C C . ILE A 1 86 ? -37.043 0.835 34.467 1.00 89.94 86 ILE A C 1
ATOM 692 O O . ILE A 1 86 ? -37.777 0.478 33.545 1.00 89.94 86 ILE A O 1
ATOM 696 N N . GLY A 1 87 ? -36.001 0.104 34.853 1.00 89.00 87 GLY A N 1
ATOM 697 C CA . GLY A 1 87 ? -35.646 -1.169 34.236 1.00 89.00 87 GLY A CA 1
ATOM 698 C C . GLY A 1 87 ? -35.355 -1.056 32.736 1.00 89.00 87 GLY A C 1
ATOM 699 O O . GLY A 1 87 ? -34.635 -0.165 32.294 1.00 89.00 87 GLY A O 1
ATOM 700 N N . ILE A 1 88 ? -35.889 -1.999 31.956 1.00 89.81 88 ILE A N 1
ATOM 701 C CA . ILE A 1 88 ? -35.624 -2.116 30.511 1.00 89.81 88 ILE A CA 1
ATOM 702 C C . ILE A 1 88 ? -36.196 -0.920 29.739 1.00 89.81 88 ILE A C 1
ATOM 704 O O . ILE A 1 88 ? -35.540 -0.415 28.836 1.00 89.81 88 ILE A O 1
ATOM 708 N N . GLU A 1 89 ? -37.354 -0.403 30.149 1.00 90.69 89 GLU A N 1
ATOM 709 C CA . GLU A 1 89 ? -37.997 0.737 29.484 1.00 90.69 89 GLU A CA 1
ATOM 710 C C . GLU A 1 89 ? -37.122 1.999 29.538 1.00 90.69 89 GLU A C 1
ATOM 712 O O . GLU A 1 89 ? -37.077 2.775 28.587 1.00 90.69 89 GLU A O 1
ATOM 717 N N . LEU A 1 90 ? -36.364 2.181 30.627 1.00 91.44 90 LEU A N 1
ATOM 718 C CA . LEU A 1 90 ? -35.382 3.260 30.722 1.00 91.44 90 LEU A CA 1
ATOM 719 C C . LEU A 1 90 ? -34.231 3.075 29.723 1.00 91.44 90 LEU A C 1
ATOM 721 O O . LEU A 1 90 ? -33.773 4.050 29.132 1.00 91.44 90 LEU A O 1
ATOM 725 N N . PHE A 1 91 ? -33.751 1.842 29.541 1.00 88.31 91 PHE A N 1
ATOM 726 C CA . PHE A 1 91 ? -32.690 1.545 28.577 1.00 88.31 91 PHE A CA 1
ATOM 727 C C . PHE A 1 91 ? -33.133 1.840 27.148 1.00 88.31 91 PHE A C 1
ATOM 729 O O . PHE A 1 91 ? -32.402 2.511 26.419 1.00 88.31 91 PHE A O 1
ATOM 736 N N . ASP A 1 92 ? -34.328 1.386 26.775 1.00 90.38 92 ASP A N 1
ATOM 737 C CA . ASP A 1 92 ? -34.883 1.620 25.443 1.00 90.38 92 ASP A CA 1
ATOM 738 C C . ASP A 1 92 ? -35.038 3.124 25.186 1.00 90.38 92 ASP A C 1
ATOM 740 O O . ASP A 1 92 ? -34.564 3.633 24.170 1.00 90.38 92 ASP A O 1
ATOM 744 N N . HIS A 1 93 ? -35.556 3.872 26.164 1.00 88.75 93 HIS A N 1
ATOM 745 C CA . HIS A 1 93 ? -35.690 5.323 26.059 1.00 88.75 93 HIS A CA 1
ATOM 746 C C . HIS A 1 93 ? -34.344 6.053 25.905 1.00 88.75 93 HIS A C 1
ATOM 748 O O . HIS A 1 93 ? -34.226 6.980 25.100 1.00 88.75 93 HIS A O 1
ATOM 754 N N . VAL A 1 94 ? -33.303 5.639 26.638 1.00 89.06 94 VAL A N 1
ATOM 755 C CA . VAL A 1 94 ? -31.950 6.212 26.499 1.00 89.06 94 VAL A CA 1
ATOM 756 C C . VAL A 1 94 ? -31.395 5.970 25.094 1.00 89.06 94 VAL A C 1
ATOM 758 O O . VAL A 1 94 ? -30.809 6.879 24.503 1.00 89.06 94 VAL A O 1
ATOM 761 N N . ILE A 1 95 ? -31.586 4.766 24.550 1.00 86.25 95 ILE A N 1
ATOM 762 C CA . ILE A 1 95 ? -31.140 4.414 23.198 1.00 86.25 95 ILE A CA 1
ATOM 763 C C . ILE A 1 95 ? -31.875 5.265 22.162 1.00 86.25 95 ILE A C 1
ATOM 765 O O . ILE A 1 95 ? -31.226 5.897 21.331 1.00 86.25 95 ILE A O 1
ATOM 769 N N . GLU A 1 96 ? -33.203 5.328 22.236 1.00 86.94 96 GLU A N 1
ATOM 770 C CA . GLU A 1 96 ? -34.025 6.113 21.312 1.00 86.94 96 GLU A CA 1
ATOM 771 C C . GLU A 1 96 ? -33.647 7.596 21.332 1.00 86.94 96 GLU A C 1
ATOM 773 O O . GLU A 1 96 ? -33.449 8.198 20.277 1.00 86.94 96 GLU A O 1
ATOM 778 N N . THR A 1 97 ? -33.457 8.168 22.524 1.00 84.75 97 THR A N 1
ATOM 779 C CA . THR A 1 97 ? -33.076 9.578 22.684 1.00 84.75 97 THR A CA 1
ATOM 780 C C . THR A 1 97 ? -31.711 9.851 22.055 1.00 84.75 97 THR A C 1
ATOM 782 O O . THR A 1 97 ? -31.551 10.803 21.296 1.00 84.75 97 THR A O 1
ATOM 785 N N . LYS A 1 98 ? -30.721 8.981 22.293 1.00 83.19 98 LYS A N 1
ATOM 786 C CA . LYS A 1 98 ? -29.378 9.166 21.727 1.00 83.19 98 LYS A CA 1
ATOM 787 C C . LYS A 1 98 ? -29.308 8.902 20.229 1.00 83.19 98 LYS A C 1
ATOM 789 O O . LYS A 1 98 ? -28.491 9.520 19.553 1.00 83.19 98 LYS A O 1
ATOM 794 N N . ILE A 1 99 ? -30.152 8.026 19.692 1.00 80.25 99 ILE A N 1
ATOM 795 C CA . ILE A 1 99 ? -30.276 7.847 18.242 1.00 80.25 99 ILE A CA 1
ATOM 796 C C . ILE A 1 99 ? -30.910 9.090 17.611 1.00 80.25 99 ILE A C 1
ATOM 798 O O . ILE A 1 99 ? -30.389 9.584 16.613 1.00 80.25 99 ILE A O 1
ATOM 802 N N . ALA A 1 100 ? -31.966 9.644 18.212 1.00 79.00 100 ALA A N 1
ATOM 803 C CA . ALA A 1 100 ? -32.596 10.872 17.733 1.00 79.00 100 ALA A CA 1
ATOM 804 C C . ALA A 1 100 ? -31.632 12.075 17.765 1.00 79.00 100 ALA A C 1
ATOM 806 O O . ALA A 1 100 ? -31.611 12.870 16.821 1.00 79.00 100 ALA A O 1
ATOM 807 N N . ASP A 1 101 ? -30.779 12.181 18.790 1.00 74.44 101 ASP A N 1
ATOM 808 C CA . ASP A 1 101 ? -29.702 13.181 18.852 1.00 74.44 101 ASP A CA 1
ATOM 809 C C . ASP A 1 101 ? -28.737 13.045 17.656 1.00 74.44 101 ASP A C 1
ATOM 811 O O . ASP A 1 101 ? -28.302 14.042 17.085 1.00 74.44 101 ASP A O 1
ATOM 815 N N . VAL A 1 102 ? -28.423 11.815 17.229 1.00 71.81 102 VAL A N 1
ATOM 816 C CA . VAL A 1 102 ? -27.537 11.549 16.079 1.00 71.81 102 VAL A CA 1
ATOM 817 C C . VAL A 1 102 ? -28.230 11.810 14.739 1.00 71.81 102 VAL A C 1
ATOM 819 O O . VAL A 1 102 ? -27.603 12.354 13.834 1.00 71.81 102 VAL A O 1
ATOM 822 N N . GLU A 1 103 ? -29.506 11.453 14.588 1.00 69.69 103 GLU A N 1
ATOM 823 C CA . GLU A 1 103 ? -30.269 11.725 13.359 1.00 69.69 103 GLU A CA 1
ATOM 824 C C . GLU A 1 103 ? -30.549 13.220 13.160 1.00 69.69 103 GLU A C 1
ATOM 826 O O . GLU A 1 103 ? -30.606 13.701 12.027 1.00 69.69 103 GLU A O 1
ATOM 831 N N . SER A 1 104 ? -30.691 13.967 14.257 1.00 66.69 104 SER A N 1
ATOM 832 C CA . SER A 1 104 ? -30.849 15.424 14.241 1.00 66.69 104 SER A CA 1
ATOM 833 C C . SER A 1 104 ? -29.518 16.187 14.209 1.00 66.69 104 SER A C 1
ATOM 835 O O . SER A 1 104 ? -29.517 17.396 13.940 1.00 66.69 104 SER A O 1
ATOM 837 N N . ALA A 1 105 ? -28.387 15.504 14.425 1.00 66.31 105 ALA A N 1
ATOM 838 C CA . ALA A 1 105 ? -27.064 16.110 14.377 1.00 66.31 105 ALA A CA 1
ATOM 839 C C . ALA A 1 105 ? -26.766 16.657 12.979 1.00 66.31 105 ALA A C 1
ATOM 841 O O . ALA A 1 105 ? -26.945 16.001 11.946 1.00 66.31 105 ALA A O 1
ATOM 842 N N . LYS A 1 106 ? -26.246 17.884 12.932 1.00 73.12 106 LYS A N 1
ATOM 843 C CA . LYS A 1 106 ? -25.838 18.485 11.660 1.00 73.12 106 LYS A CA 1
ATOM 844 C C . LYS A 1 106 ? -24.617 17.730 11.115 1.00 73.12 106 LYS A C 1
ATOM 846 O O . LYS A 1 106 ? -23.742 17.354 11.896 1.00 73.12 106 LYS A O 1
ATOM 851 N N . PRO A 1 107 ? -24.466 17.588 9.785 1.00 70.12 107 PRO A N 1
ATOM 852 C CA . PRO A 1 107 ? -23.321 16.897 9.177 1.00 70.12 107 PRO A CA 1
ATOM 853 C C . PRO A 1 107 ? -21.951 17.388 9.682 1.00 70.12 107 PRO A C 1
ATOM 855 O O . PRO A 1 107 ? -20.997 16.621 9.786 1.00 70.12 107 PRO A O 1
ATOM 858 N N . GLU A 1 108 ? -21.859 18.669 10.041 1.00 74.88 108 GLU A N 1
ATOM 859 C CA . GLU A 1 108 ? -20.655 19.301 10.584 1.00 74.88 108 GLU A CA 1
ATOM 860 C C . GLU A 1 108 ? -20.254 18.799 11.979 1.00 74.88 108 GLU A C 1
ATOM 862 O O . GLU A 1 108 ? -19.076 18.843 12.326 1.00 74.88 108 GLU A O 1
ATOM 867 N N . GLU A 1 109 ? -21.202 18.337 12.793 1.00 75.06 109 GLU A N 1
ATOM 868 C CA . GLU A 1 109 ? -20.939 17.793 14.131 1.00 75.06 109 GLU A CA 1
ATOM 869 C C . GLU A 1 109 ? -20.455 16.345 14.042 1.00 75.06 109 GLU A C 1
ATOM 871 O O . GLU A 1 109 ? -19.494 15.972 14.715 1.00 75.06 109 GLU A O 1
ATOM 876 N N . VAL A 1 110 ? -21.019 15.569 13.112 1.00 73.94 110 VAL A N 1
ATOM 877 C CA . VAL A 1 110 ? -20.568 14.202 12.808 1.00 73.94 110 VAL A CA 1
ATOM 878 C C . VAL A 1 110 ? -19.118 14.204 12.313 1.00 73.94 110 VAL A C 1
ATOM 880 O O . VAL A 1 110 ? -18.306 13.393 12.753 1.00 73.94 110 VAL A O 1
ATOM 883 N N . LEU A 1 111 ? -18.749 15.162 11.456 1.00 76.56 111 LEU A N 1
ATOM 884 C CA . LEU A 1 111 ? -17.378 15.304 10.948 1.00 76.56 111 LEU A CA 1
ATOM 885 C C . LEU A 1 111 ? -16.350 15.680 12.028 1.00 76.56 111 LEU A C 1
ATOM 887 O O . LEU A 1 111 ? -15.162 15.409 11.857 1.00 76.56 111 LEU A O 1
ATOM 891 N N . LYS A 1 112 ? -16.788 16.280 13.142 1.00 81.88 112 LYS A N 1
ATOM 892 C CA . LYS A 1 112 ? -15.926 16.608 14.290 1.00 81.88 112 LYS A CA 1
ATOM 893 C C . LYS A 1 112 ? -15.724 15.424 15.237 1.00 81.88 112 LYS A C 1
ATOM 895 O O . LYS A 1 112 ? -14.890 15.515 16.138 1.00 81.88 112 LYS A O 1
ATOM 900 N N . HIS A 1 113 ? -16.454 14.322 15.054 1.00 83.50 113 HIS A N 1
ATOM 901 C CA . HIS A 1 113 ? -16.322 13.154 15.914 1.00 83.50 113 HIS A CA 1
ATOM 902 C C . HIS A 1 113 ? -14.899 12.560 15.809 1.00 83.50 113 HIS A C 1
ATOM 904 O O . HIS A 1 113 ? -14.414 12.343 14.693 1.00 83.50 113 HIS A O 1
ATOM 910 N N . PRO A 1 114 ? -14.218 12.242 16.929 1.00 85.56 114 PRO A N 1
ATOM 911 C CA . PRO A 1 114 ? -12.824 11.786 16.917 1.00 85.56 114 PRO A CA 1
ATOM 912 C C . PRO A 1 114 ? -12.559 10.583 16.005 1.00 85.56 114 PRO A C 1
ATOM 914 O O . PRO A 1 114 ? -11.541 10.545 15.319 1.00 85.56 114 PRO A O 1
ATOM 917 N N . GLU A 1 115 ? -13.483 9.619 15.956 1.00 87.50 115 GLU A N 1
ATOM 918 C CA . GLU A 1 115 ? -13.364 8.446 15.074 1.00 87.50 115 GLU A CA 1
ATOM 919 C C . GLU A 1 115 ? -13.492 8.808 13.589 1.00 87.50 115 GLU A C 1
ATOM 921 O O . GLU A 1 115 ? -12.783 8.252 12.754 1.00 87.50 115 GLU A O 1
ATOM 926 N N . VAL A 1 116 ? -14.322 9.800 13.252 1.00 87.44 116 VAL A N 1
ATOM 927 C CA . VAL A 1 116 ? -14.449 10.286 11.871 1.00 87.44 116 VAL A CA 1
ATOM 928 C C . VAL A 1 116 ? -13.181 11.033 11.464 1.00 87.44 116 VAL A C 1
ATOM 930 O O . VAL A 1 116 ? -12.646 10.789 10.386 1.00 87.44 116 VAL A O 1
ATOM 933 N N . ILE A 1 117 ? -12.626 11.865 12.350 1.00 87.62 117 ILE A N 1
ATOM 934 C CA . ILE A 1 117 ? -11.343 12.547 12.121 1.00 87.62 117 ILE A CA 1
ATOM 935 C C . ILE A 1 117 ? -10.207 11.532 11.921 1.00 87.62 117 ILE A C 1
ATOM 937 O O . ILE A 1 117 ? -9.388 11.697 11.016 1.00 87.62 117 ILE A O 1
ATOM 941 N N . LYS A 1 118 ? -10.142 10.469 12.735 1.00 91.69 118 LYS A N 1
ATOM 942 C CA . LYS A 1 118 ? -9.163 9.383 12.552 1.00 91.69 118 LYS A CA 1
ATOM 943 C C . LYS A 1 118 ? -9.329 8.712 11.190 1.00 91.69 118 LYS A C 1
ATOM 945 O O . LYS A 1 118 ? -8.350 8.625 10.453 1.00 91.69 118 LYS A O 1
ATOM 950 N N . ALA A 1 119 ? -10.553 8.325 10.830 1.00 91.00 119 ALA A N 1
ATOM 951 C CA . ALA A 1 119 ? -10.842 7.681 9.552 1.00 91.00 119 ALA A CA 1
ATOM 952 C C . ALA A 1 119 ? -10.475 8.572 8.352 1.00 91.00 119 ALA A C 1
ATOM 954 O O . ALA A 1 119 ? -9.867 8.097 7.393 1.00 91.00 119 ALA A O 1
ATOM 955 N N . LEU A 1 120 ? -10.779 9.873 8.411 1.00 90.25 120 LEU A N 1
ATOM 956 C CA . LEU A 1 120 ? -10.398 10.837 7.374 1.00 90.25 120 LEU A CA 1
ATOM 957 C C . LEU A 1 120 ? -8.875 10.965 7.255 1.00 90.25 120 LEU A C 1
ATOM 959 O O . LEU A 1 120 ? -8.337 10.871 6.154 1.00 90.25 120 LEU A O 1
ATOM 963 N N . ASN A 1 121 ? -8.167 11.083 8.381 1.00 92.50 121 ASN A N 1
ATOM 964 C CA . ASN A 1 121 ? -6.705 11.152 8.394 1.00 92.50 121 ASN A CA 1
ATOM 965 C C . ASN A 1 121 ? -6.047 9.877 7.842 1.00 92.50 121 ASN A C 1
ATOM 967 O O . ASN A 1 121 ? -5.031 9.949 7.148 1.00 92.50 121 ASN A O 1
ATOM 971 N N . GLU A 1 122 ? -6.591 8.701 8.154 1.00 93.25 122 GLU A N 1
ATOM 972 C CA . GLU A 1 122 ? -6.121 7.429 7.600 1.00 93.25 122 GLU A CA 1
ATOM 973 C C . GLU A 1 122 ? -6.378 7.347 6.097 1.00 93.25 122 GLU A C 1
ATOM 975 O O . GLU A 1 122 ? -5.471 6.994 5.338 1.00 93.25 122 GLU A O 1
ATOM 980 N N . LYS A 1 123 ? -7.569 7.758 5.648 1.00 94.31 123 LYS A N 1
ATOM 981 C CA . LYS A 1 123 ? -7.908 7.820 4.225 1.00 94.31 123 LYS A CA 1
ATOM 982 C C . LYS A 1 123 ? -6.958 8.744 3.466 1.00 94.31 123 LYS A C 1
ATOM 984 O O . LYS A 1 123 ? -6.450 8.354 2.419 1.00 94.31 123 LYS A O 1
ATOM 989 N N . ASP A 1 124 ? -6.663 9.922 4.006 1.00 94.12 124 ASP A N 1
ATOM 990 C CA . ASP A 1 124 ? -5.744 10.885 3.395 1.00 94.12 124 ASP A CA 1
ATOM 991 C C . ASP A 1 124 ? -4.311 10.352 3.318 1.00 94.12 124 ASP A C 1
ATOM 993 O O . ASP A 1 124 ? -3.620 10.559 2.318 1.00 94.12 124 ASP A O 1
ATOM 997 N N . LYS A 1 125 ? -3.850 9.629 4.346 1.00 94.81 125 LYS A N 1
ATOM 998 C CA . LYS A 1 125 ? -2.544 8.951 4.312 1.00 94.81 125 LYS A CA 1
ATOM 999 C C . LYS A 1 125 ? -2.499 7.879 3.224 1.00 94.81 125 LYS A C 1
ATOM 1001 O O . LYS A 1 125 ? -1.520 7.818 2.482 1.00 94.81 125 LYS A O 1
ATOM 1006 N N . LEU A 1 126 ? -3.546 7.061 3.115 1.00 93.44 126 LEU A N 1
ATOM 1007 C CA . LEU A 1 126 ? -3.644 6.015 2.096 1.00 93.44 126 LEU A CA 1
ATOM 1008 C C . LEU A 1 126 ? -3.701 6.601 0.682 1.00 93.44 126 LEU A C 1
ATOM 1010 O O . LEU A 1 126 ? -3.009 6.102 -0.202 1.00 93.44 126 LEU A O 1
ATOM 1014 N N . LEU A 1 127 ? -4.464 7.678 0.480 1.00 93.81 127 LEU A N 1
ATOM 1015 C CA . LEU A 1 127 ? -4.538 8.382 -0.800 1.00 93.81 127 LEU A CA 1
ATOM 1016 C C . LEU A 1 127 ? -3.178 8.956 -1.194 1.00 93.81 127 LEU A C 1
ATOM 1018 O O . LEU A 1 127 ? -2.689 8.647 -2.272 1.00 93.81 127 LEU A O 1
ATOM 1022 N N . LYS A 1 128 ? -2.497 9.671 -0.290 1.00 94.62 128 LYS A N 1
ATOM 1023 C CA . LYS A 1 128 ? -1.147 10.198 -0.559 1.00 94.62 128 LYS A CA 1
ATOM 1024 C C . LYS A 1 128 ? -0.139 9.097 -0.891 1.00 94.62 128 LYS A C 1
ATOM 1026 O O . LYS A 1 128 ? 0.712 9.284 -1.758 1.00 94.62 128 LYS A O 1
ATOM 1031 N N . ALA A 1 129 ? -0.219 7.951 -0.214 1.00 94.69 129 ALA A N 1
ATOM 1032 C CA . ALA A 1 129 ? 0.635 6.806 -0.514 1.00 94.69 129 ALA A CA 1
ATOM 1033 C C . ALA A 1 129 ? 0.337 6.221 -1.904 1.00 94.69 129 ALA A C 1
ATOM 1035 O O . ALA A 1 129 ? 1.268 5.915 -2.648 1.00 94.69 129 ALA A O 1
ATOM 1036 N N . LYS A 1 130 ? -0.946 6.109 -2.271 1.00 94.81 130 LYS A N 1
ATOM 1037 C CA . LYS A 1 130 ? -1.385 5.637 -3.590 1.00 94.81 130 LYS A CA 1
ATOM 1038 C C . LYS A 1 130 ? -1.001 6.596 -4.709 1.00 94.81 130 LYS A C 1
ATOM 1040 O O . LYS A 1 130 ? -0.492 6.140 -5.727 1.00 94.81 130 LYS A O 1
ATOM 1045 N N . ASP A 1 131 ? -1.172 7.896 -4.506 1.00 95.19 131 ASP A N 1
ATOM 1046 C CA . ASP A 1 131 ? -0.772 8.919 -5.472 1.00 95.19 131 ASP A CA 1
ATOM 1047 C C . ASP A 1 131 ? 0.735 8.870 -5.716 1.00 95.19 131 ASP A C 1
ATOM 1049 O O . ASP A 1 131 ? 1.175 8.860 -6.862 1.00 95.19 131 ASP A O 1
ATOM 1053 N N . LYS A 1 132 ? 1.538 8.744 -4.651 1.00 95.81 132 LYS A N 1
ATOM 1054 C CA . LYS A 1 132 ? 2.988 8.568 -4.781 1.00 95.81 132 LYS A CA 1
ATOM 1055 C C . LYS A 1 132 ? 3.339 7.292 -5.553 1.00 95.81 132 LYS A C 1
ATOM 1057 O O . LYS A 1 132 ? 4.144 7.350 -6.474 1.00 95.81 132 LYS A O 1
ATOM 1062 N N . GLU A 1 133 ? 2.705 6.164 -5.225 1.00 95.62 133 GLU A N 1
ATOM 1063 C CA . GLU A 1 133 ? 2.901 4.888 -5.928 1.00 95.62 133 GLU A CA 1
ATOM 1064 C C . GLU A 1 133 ? 2.577 5.010 -7.428 1.00 95.62 133 GLU A C 1
ATOM 1066 O O . GLU A 1 133 ? 3.300 4.478 -8.270 1.00 95.62 133 GLU A O 1
ATOM 1071 N N . LEU A 1 134 ? 1.499 5.718 -7.778 1.00 94.88 134 LEU A N 1
ATOM 1072 C CA . LEU A 1 134 ? 1.107 5.950 -9.167 1.00 94.88 134 LEU A CA 1
ATOM 1073 C C . LEU A 1 134 ? 2.074 6.886 -9.892 1.00 94.88 134 LEU A C 1
ATOM 1075 O O . LEU A 1 134 ? 2.443 6.593 -11.026 1.00 94.88 134 LEU A O 1
ATOM 1079 N N . ILE A 1 135 ? 2.519 7.964 -9.244 1.00 96.06 135 ILE A N 1
ATOM 1080 C CA . ILE A 1 135 ? 3.524 8.880 -9.799 1.00 96.06 135 ILE A CA 1
ATOM 1081 C C . ILE A 1 135 ? 4.833 8.134 -10.069 1.00 96.06 135 ILE A C 1
ATOM 1083 O O . ILE A 1 135 ? 5.403 8.279 -11.148 1.00 96.06 135 ILE A O 1
ATOM 1087 N N . ASP A 1 136 ? 5.293 7.308 -9.130 1.00 96.00 136 ASP A N 1
ATOM 1088 C CA . ASP A 1 136 ? 6.529 6.538 -9.283 1.00 96.00 136 ASP A CA 1
ATOM 1089 C C . ASP A 1 136 ? 6.402 5.499 -10.415 1.00 96.00 136 ASP A C 1
ATOM 1091 O O . ASP A 1 136 ? 7.323 5.338 -11.217 1.00 96.00 136 ASP A O 1
ATOM 1095 N N . LYS A 1 137 ? 5.237 4.847 -10.555 1.00 95.00 137 LYS A N 1
ATOM 1096 C CA . LYS A 1 137 ? 4.951 3.941 -11.685 1.00 95.00 137 LYS A CA 1
ATOM 1097 C C . LYS A 1 137 ? 4.900 4.664 -13.026 1.00 95.00 137 LYS A C 1
ATOM 1099 O O . LYS A 1 137 ? 5.401 4.123 -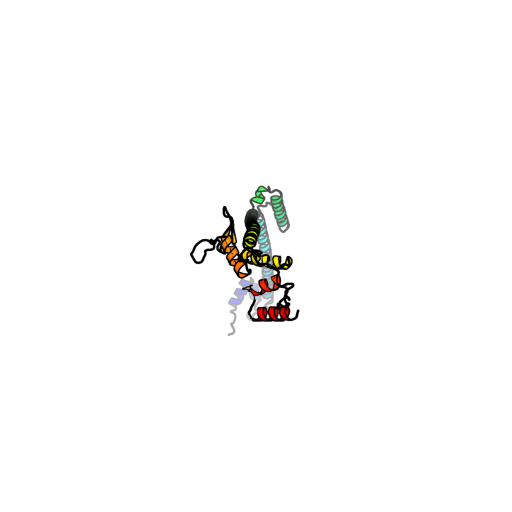14.009 1.00 95.00 137 LYS A O 1
ATOM 1104 N N . LEU A 1 138 ? 4.285 5.846 -13.078 1.00 94.88 138 LEU A N 1
ATOM 1105 C CA . LEU A 1 138 ? 4.230 6.654 -14.295 1.00 94.88 138 LEU A CA 1
ATOM 1106 C C . LEU A 1 138 ? 5.631 7.082 -14.719 1.00 94.88 138 LEU A C 1
ATOM 1108 O O . LEU A 1 138 ? 5.995 6.834 -15.861 1.00 94.88 138 LEU A O 1
ATOM 1112 N N . LYS A 1 139 ? 6.446 7.593 -13.791 1.00 95.38 139 LYS A N 1
ATOM 1113 C CA . LYS A 1 139 ? 7.846 7.945 -14.067 1.00 95.38 139 LYS A CA 1
ATOM 1114 C C . LYS A 1 139 ? 8.651 6.753 -14.570 1.00 95.38 139 LYS A C 1
ATOM 1116 O O . LYS A 1 139 ? 9.289 6.850 -15.607 1.00 95.38 139 LYS A O 1
ATOM 1121 N N . ALA A 1 140 ? 8.553 5.600 -13.907 1.00 94.06 140 ALA A N 1
ATOM 1122 C CA . ALA A 1 140 ? 9.248 4.394 -14.353 1.00 94.06 140 ALA A CA 1
ATOM 1123 C C . ALA A 1 140 ? 8.821 3.958 -15.767 1.00 94.06 140 ALA A C 1
ATOM 1125 O O . ALA A 1 140 ? 9.647 3.499 -16.553 1.00 94.06 140 ALA A O 1
ATOM 1126 N N . LYS A 1 141 ? 7.533 4.109 -16.107 1.00 93.88 141 LYS A N 1
ATOM 1127 C CA . LYS A 1 141 ? 7.013 3.811 -17.448 1.00 93.88 141 LYS A CA 1
ATOM 1128 C C . LYS A 1 141 ? 7.463 4.829 -18.490 1.00 93.88 141 LYS A C 1
ATOM 1130 O O . LYS A 1 141 ? 7.801 4.433 -19.601 1.00 93.88 141 LYS A O 1
ATOM 1135 N N . GLU A 1 142 ? 7.483 6.110 -18.146 1.00 93.88 142 GLU A N 1
ATOM 1136 C CA . GLU A 1 142 ? 8.027 7.165 -19.000 1.00 93.88 142 GLU A CA 1
ATOM 1137 C C . GLU A 1 142 ? 9.516 6.935 -19.267 1.00 93.88 142 GLU A C 1
ATOM 1139 O O . GLU A 1 142 ? 9.927 6.959 -20.422 1.00 93.88 142 GLU A O 1
ATOM 1144 N N . ASP A 1 143 ? 10.306 6.609 -18.243 1.00 90.50 143 ASP A N 1
ATOM 1145 C CA . ASP A 1 143 ? 11.733 6.297 -18.370 1.00 90.50 143 ASP A CA 1
ATOM 1146 C C . ASP A 1 143 ? 11.976 5.053 -19.241 1.00 90.50 143 ASP A C 1
ATOM 1148 O O . ASP A 1 143 ? 12.888 5.044 -20.072 1.00 90.50 143 ASP A O 1
ATOM 1152 N N . GLU A 1 144 ? 11.139 4.016 -19.110 1.00 90.44 144 GLU A N 1
ATOM 1153 C CA . GLU A 1 144 ? 11.170 2.815 -19.956 1.00 90.44 144 GLU A CA 1
ATOM 1154 C C . GLU A 1 144 ? 10.874 3.155 -21.426 1.00 90.44 144 GLU A C 1
ATOM 1156 O O . GLU A 1 144 ? 11.606 2.731 -22.324 1.00 90.44 144 GLU A O 1
ATOM 1161 N N . ILE A 1 145 ? 9.836 3.958 -21.684 1.00 92.69 145 ILE A N 1
ATOM 1162 C CA . ILE A 1 145 ? 9.459 4.401 -23.034 1.00 92.69 145 ILE A CA 1
ATOM 1163 C C . ILE A 1 145 ? 10.547 5.291 -23.637 1.00 92.69 145 ILE A C 1
ATOM 1165 O O . ILE A 1 145 ? 10.934 5.089 -24.789 1.00 92.69 145 ILE A O 1
ATOM 1169 N N . ASN A 1 146 ? 11.063 6.250 -22.871 1.00 90.12 146 ASN A N 1
ATOM 1170 C CA . ASN A 1 146 ? 12.118 7.160 -23.305 1.00 90.12 146 ASN A CA 1
ATOM 1171 C C . ASN A 1 146 ? 13.395 6.388 -23.645 1.00 90.12 146 ASN A C 1
ATOM 1173 O O . ASN A 1 146 ? 13.967 6.598 -24.712 1.00 90.12 146 ASN A O 1
ATOM 1177 N N . SER A 1 147 ? 13.786 5.431 -22.800 1.00 88.38 147 SER A N 1
ATOM 1178 C CA . SER A 1 147 ? 14.939 4.559 -23.046 1.00 88.38 147 SER A CA 1
ATOM 1179 C C . SER A 1 147 ? 14.734 3.671 -24.277 1.00 88.38 147 SER A C 1
ATOM 1181 O O . SER A 1 147 ? 15.651 3.512 -25.080 1.00 88.38 147 SER A O 1
ATOM 1183 N N . ALA A 1 148 ? 13.530 3.125 -24.477 1.00 90.25 148 ALA A N 1
ATOM 1184 C CA . ALA A 1 148 ? 13.208 2.325 -25.657 1.00 90.25 148 ALA A CA 1
ATOM 1185 C C . ALA A 1 148 ? 13.211 3.152 -26.952 1.00 90.25 148 ALA A C 1
ATOM 1187 O O . ALA A 1 148 ? 13.681 2.675 -27.984 1.00 90.25 148 ALA A O 1
ATOM 1188 N N . ASN A 1 149 ? 12.701 4.385 -26.914 1.00 91.50 149 ASN A N 1
ATOM 1189 C CA . ASN A 1 149 ? 12.723 5.296 -28.057 1.00 91.50 149 ASN A CA 1
ATOM 1190 C C . ASN A 1 149 ? 14.149 5.734 -28.387 1.00 91.50 149 ASN A C 1
ATOM 1192 O O . ASN A 1 149 ? 14.543 5.665 -29.547 1.00 91.50 149 ASN A O 1
ATOM 1196 N N . LEU A 1 150 ? 14.938 6.091 -27.371 1.00 91.38 150 LEU A N 1
ATOM 1197 C CA . LEU A 1 150 ? 16.348 6.421 -27.542 1.00 91.38 150 LEU A CA 1
ATOM 1198 C C . LEU A 1 150 ? 17.122 5.242 -28.137 1.00 91.38 150 LEU A C 1
ATOM 1200 O O . LEU A 1 150 ? 17.905 5.422 -29.064 1.00 91.38 150 LEU A O 1
ATOM 1204 N N . PHE A 1 151 ? 16.862 4.020 -27.665 1.00 93.00 151 PHE A N 1
ATOM 1205 C CA . PHE A 1 151 ? 17.512 2.837 -28.214 1.00 93.00 151 PHE A CA 1
ATOM 1206 C C . PHE A 1 151 ? 17.136 2.579 -29.679 1.00 93.00 151 PHE A C 1
ATOM 1208 O O . PHE A 1 151 ? 17.999 2.185 -30.449 1.00 93.00 151 PHE A O 1
ATOM 1215 N N . LYS A 1 152 ? 15.892 2.839 -30.103 1.00 92.50 152 LYS A N 1
ATOM 1216 C CA . LYS A 1 152 ? 15.520 2.740 -31.529 1.00 92.50 152 LYS A CA 1
ATOM 1217 C C . LYS A 1 152 ? 16.315 3.710 -32.402 1.00 92.50 152 LYS A C 1
ATOM 1219 O O . LYS A 1 152 ? 16.677 3.370 -33.525 1.00 92.50 152 LYS A O 1
ATOM 1224 N N . GLU A 1 153 ? 16.585 4.915 -31.902 1.00 91.50 153 GLU A N 1
ATOM 1225 C CA . GLU A 1 153 ? 17.453 5.860 -32.606 1.00 91.50 153 GLU A CA 1
ATOM 1226 C C . GLU A 1 153 ? 18.885 5.320 -32.668 1.00 91.50 153 GLU A C 1
ATOM 1228 O O . GLU A 1 153 ? 19.458 5.232 -33.750 1.00 91.50 153 GLU A O 1
ATOM 1233 N N . VAL A 1 154 ? 19.429 4.875 -31.533 1.00 92.19 154 VAL A N 1
ATOM 1234 C CA . VAL A 1 154 ? 20.759 4.255 -31.441 1.00 92.19 154 VAL A CA 1
ATOM 1235 C C . VAL A 1 154 ? 20.895 3.056 -32.381 1.00 92.19 154 VAL A C 1
ATOM 1237 O O . VAL A 1 154 ? 21.906 2.936 -33.063 1.00 92.19 154 VAL A O 1
ATOM 1240 N N . GLU A 1 155 ? 19.885 2.193 -32.463 1.00 92.75 155 GLU A N 1
ATOM 1241 C CA . GLU A 1 155 ? 19.825 1.059 -33.386 1.00 92.75 155 GLU A CA 1
ATOM 1242 C C . GLU A 1 155 ? 19.896 1.536 -34.840 1.00 92.75 155 GLU A C 1
ATOM 1244 O O . GLU A 1 155 ? 20.720 1.047 -35.610 1.00 92.75 155 GLU A O 1
ATOM 1249 N N . SER A 1 156 ? 19.088 2.533 -35.214 1.00 92.19 156 SER A N 1
ATOM 1250 C CA . SER A 1 156 ? 19.085 3.081 -36.573 1.00 92.19 156 SER A CA 1
ATOM 1251 C C . SER A 1 156 ? 20.431 3.706 -36.950 1.00 92.19 156 SER A C 1
ATOM 1253 O O . SER A 1 156 ? 20.934 3.462 -38.046 1.00 92.19 156 SER A O 1
ATOM 1255 N N . PHE A 1 157 ? 21.019 4.514 -36.064 1.00 90.25 157 PHE A N 1
ATOM 1256 C CA . PHE A 1 157 ? 22.328 5.129 -36.299 1.00 90.25 157 PHE A CA 1
ATOM 1257 C C . PHE A 1 157 ? 23.448 4.085 -36.282 1.00 90.25 157 PHE A C 1
ATOM 1259 O O . PHE A 1 157 ? 24.355 4.140 -37.108 1.00 90.25 157 PHE A O 1
ATOM 1266 N N . GLY A 1 158 ? 23.369 3.105 -35.385 1.00 90.44 158 GLY A N 1
ATOM 1267 C CA . GLY A 1 158 ? 24.357 2.043 -35.260 1.00 90.44 158 GLY A CA 1
ATOM 1268 C C . GLY A 1 158 ? 24.385 1.114 -36.462 1.00 90.44 158 GLY A C 1
ATOM 1269 O O . GLY A 1 158 ? 25.464 0.777 -36.941 1.00 90.44 158 GLY A O 1
ATOM 1270 N N . LEU A 1 159 ? 23.220 0.761 -37.009 1.00 91.88 159 LEU A N 1
ATOM 1271 C CA . LEU A 1 159 ? 23.132 -0.003 -38.251 1.00 91.88 159 LEU A CA 1
ATOM 1272 C C . LEU A 1 159 ? 23.640 0.796 -39.457 1.00 91.88 159 LEU A C 1
ATOM 1274 O O . LEU A 1 159 ? 24.297 0.215 -40.315 1.00 91.88 159 LEU A O 1
ATOM 1278 N N . ALA A 1 160 ? 23.394 2.110 -39.509 1.00 90.69 160 ALA A N 1
ATOM 1279 C CA . ALA A 1 160 ? 23.926 2.964 -40.571 1.00 90.69 160 ALA A CA 1
ATOM 1280 C C . ALA A 1 160 ? 25.463 3.045 -40.528 1.00 90.69 160 ALA A C 1
ATOM 1282 O O . ALA A 1 160 ? 26.121 2.879 -41.553 1.00 90.69 160 ALA A O 1
ATOM 1283 N N . GLU A 1 161 ? 26.048 3.242 -39.344 1.00 89.81 161 GLU A N 1
ATOM 1284 C CA . GLU A 1 161 ? 27.505 3.218 -39.171 1.00 89.81 161 GLU A CA 1
ATOM 1285 C C . GLU A 1 161 ? 28.089 1.824 -39.427 1.00 89.81 161 GLU A C 1
ATOM 1287 O O . GLU A 1 161 ? 29.142 1.709 -40.046 1.00 89.81 161 GLU A O 1
ATOM 1292 N N . PHE A 1 162 ? 27.397 0.755 -39.025 1.00 91.12 162 PHE A N 1
ATOM 1293 C CA . PHE A 1 162 ? 27.800 -0.613 -39.342 1.00 91.12 162 PHE A CA 1
ATOM 1294 C C . PHE A 1 162 ? 27.822 -0.866 -40.852 1.00 91.12 162 PHE A C 1
ATOM 1296 O O . PHE A 1 162 ? 28.799 -1.411 -41.357 1.00 91.12 162 PHE A O 1
ATOM 1303 N N . ASP A 1 163 ? 26.795 -0.434 -41.585 1.00 89.56 163 ASP A N 1
ATOM 1304 C CA . ASP A 1 163 ? 26.743 -0.576 -43.041 1.00 89.56 163 ASP A CA 1
ATOM 1305 C C . ASP A 1 163 ? 27.852 0.251 -43.730 1.00 89.56 163 ASP A C 1
ATOM 1307 O O . ASP A 1 163 ? 28.443 -0.223 -44.702 1.00 89.56 163 ASP A O 1
ATOM 1311 N N . ASN A 1 164 ? 28.232 1.416 -43.182 1.00 89.31 164 ASN A N 1
ATOM 1312 C CA . ASN A 1 164 ? 29.368 2.215 -43.673 1.00 89.31 164 ASN A CA 1
ATOM 1313 C C . ASN A 1 164 ? 30.723 1.495 -43.555 1.00 89.31 164 ASN A C 1
ATOM 1315 O O . ASN A 1 164 ? 31.639 1.783 -44.327 1.00 89.31 164 ASN A O 1
ATOM 1319 N N . LEU A 1 165 ? 30.869 0.554 -42.616 1.00 87.50 165 LEU A N 1
ATOM 1320 C CA . LEU A 1 165 ? 32.085 -0.255 -42.475 1.00 87.50 165 LEU A CA 1
ATOM 1321 C C . LEU A 1 165 ? 32.213 -1.334 -43.565 1.00 87.50 165 LEU A C 1
ATOM 1323 O O . LEU A 1 165 ? 33.242 -2.002 -43.636 1.00 87.50 165 LEU A O 1
ATOM 1327 N N . ASN A 1 166 ? 31.208 -1.498 -44.434 1.00 87.75 166 ASN A N 1
ATOM 1328 C CA . ASN A 1 166 ? 31.153 -2.518 -45.486 1.00 87.75 166 ASN A CA 1
ATOM 1329 C C . ASN A 1 166 ? 31.380 -3.954 -44.959 1.00 87.75 166 ASN A C 1
ATOM 1331 O O . ASN A 1 166 ? 32.349 -4.622 -45.350 1.00 87.75 166 ASN A O 1
ATOM 1335 N N . PRO A 1 167 ? 30.493 -4.450 -44.076 1.00 90.19 167 PRO A N 1
ATOM 1336 C CA . PRO A 1 167 ? 30.590 -5.788 -43.509 1.00 90.19 167 PRO A CA 1
ATOM 1337 C C . PRO A 1 167 ? 30.333 -6.859 -44.573 1.00 90.19 167 PRO A C 1
ATOM 1339 O O . PRO A 1 167 ? 29.467 -6.721 -45.442 1.00 90.19 167 PRO A O 1
ATOM 1342 N N . ILE A 1 168 ? 31.062 -7.967 -44.486 1.00 88.00 168 ILE A N 1
ATOM 1343 C CA . ILE A 1 168 ? 30.834 -9.150 -45.314 1.00 88.00 168 ILE A CA 1
ATOM 1344 C C . ILE A 1 168 ? 29.662 -9.924 -44.706 1.00 88.00 168 ILE A C 1
ATOM 1346 O O . ILE A 1 168 ? 29.794 -10.584 -43.676 1.00 88.00 168 ILE A O 1
ATOM 1350 N N . LEU A 1 169 ? 28.494 -9.832 -45.343 1.00 87.88 169 LEU A N 1
ATOM 1351 C CA . LEU A 1 169 ? 27.271 -10.505 -44.906 1.00 87.88 169 LEU A CA 1
ATOM 1352 C C . LEU A 1 169 ? 26.903 -11.675 -45.835 1.00 87.88 169 LEU A C 1
ATOM 1354 O O . LEU A 1 169 ? 27.216 -11.636 -47.027 1.00 87.88 169 LEU A O 1
ATOM 1358 N N . PRO A 1 170 ? 26.204 -12.709 -45.326 1.00 88.50 170 PRO A N 1
ATOM 1359 C CA . PRO A 1 170 ? 25.640 -13.767 -46.161 1.00 88.50 170 PRO A CA 1
ATOM 1360 C C . PRO A 1 170 ? 24.674 -13.217 -47.222 1.00 88.50 170 PRO A C 1
ATOM 1362 O O . PRO A 1 170 ? 23.898 -12.309 -46.937 1.00 88.50 170 PRO A O 1
ATOM 1365 N N . GLU A 1 171 ? 24.643 -13.829 -48.411 1.00 87.25 171 GLU A N 1
ATOM 1366 C CA . GLU A 1 171 ? 23.707 -13.452 -49.491 1.00 87.25 171 GLU A CA 1
ATOM 1367 C C . GLU A 1 171 ? 22.227 -13.663 -49.106 1.00 87.25 171 GLU A C 1
ATOM 1369 O O . GLU A 1 171 ? 21.331 -12.998 -49.623 1.00 87.25 171 GLU A O 1
ATOM 1374 N N . ASP A 1 172 ? 21.959 -14.584 -48.175 1.00 91.50 172 ASP A N 1
ATOM 1375 C CA . ASP A 1 172 ? 20.623 -14.822 -47.632 1.00 91.50 172 ASP A CA 1
ATOM 1376 C C . ASP A 1 172 ? 20.219 -13.690 -46.675 1.00 91.50 172 ASP A C 1
ATOM 1378 O O . ASP A 1 172 ? 20.720 -13.588 -45.550 1.00 91.50 172 ASP A O 1
ATOM 1382 N N . ALA A 1 173 ? 19.243 -12.886 -47.103 1.00 89.06 173 ALA A N 1
ATOM 1383 C CA . ALA A 1 173 ? 18.716 -11.749 -46.354 1.00 89.06 173 ALA A CA 1
ATOM 1384 C C . ALA A 1 173 ? 18.252 -12.101 -44.929 1.00 89.06 173 ALA A C 1
ATOM 1386 O O . ALA A 1 173 ? 18.372 -11.275 -44.023 1.00 89.06 173 ALA A O 1
ATOM 1387 N N . ARG A 1 174 ? 17.744 -13.320 -44.689 1.00 90.88 174 ARG A N 1
ATOM 1388 C CA . ARG A 1 174 ? 17.311 -13.736 -43.343 1.00 90.88 174 ARG A CA 1
ATOM 1389 C C . ARG A 1 174 ? 18.501 -13.950 -42.419 1.00 90.88 174 ARG A C 1
ATOM 1391 O O . ARG A 1 174 ? 18.454 -13.541 -41.263 1.00 90.88 174 ARG A O 1
ATOM 1398 N N . LYS A 1 175 ? 19.569 -14.563 -42.932 1.00 88.75 175 LYS A N 1
ATOM 1399 C CA . LYS A 1 175 ? 20.806 -14.797 -42.175 1.00 88.75 175 LYS A CA 1
ATOM 1400 C C . LYS A 1 175 ? 21.568 -13.496 -41.946 1.00 88.75 175 LYS A C 1
ATOM 1402 O O . LYS A 1 175 ? 22.039 -13.269 -40.838 1.00 88.75 175 LYS A O 1
ATOM 1407 N N . ALA A 1 176 ? 21.623 -12.622 -42.952 1.00 87.25 176 ALA A N 1
ATOM 1408 C CA . ALA A 1 176 ? 22.198 -11.287 -42.815 1.00 87.25 176 ALA A CA 1
ATOM 1409 C C . ALA A 1 176 ? 21.468 -10.465 -41.741 1.00 87.25 176 ALA A C 1
ATOM 1411 O O . ALA A 1 176 ? 22.116 -9.857 -40.891 1.00 87.25 176 ALA A O 1
ATOM 1412 N N . LYS A 1 177 ? 20.127 -10.503 -41.721 1.00 89.94 177 LYS A N 1
ATOM 1413 C CA . LYS A 1 177 ? 19.335 -9.853 -40.671 1.00 89.94 177 LYS A CA 1
ATOM 1414 C C . LYS A 1 177 ? 19.610 -10.448 -39.289 1.00 89.94 177 LYS A C 1
ATOM 1416 O O . LYS A 1 177 ? 19.885 -9.692 -38.372 1.00 89.94 177 LYS A O 1
ATOM 1421 N N . ALA A 1 178 ? 19.615 -11.775 -39.155 1.00 90.38 178 ALA A N 1
ATOM 1422 C CA . ALA A 1 178 ? 19.888 -12.425 -37.874 1.00 90.38 178 ALA A CA 1
ATOM 1423 C C . ALA A 1 178 ? 21.264 -12.045 -37.297 1.00 90.38 178 ALA A C 1
ATOM 1425 O O . ALA A 1 178 ? 21.398 -11.896 -36.089 1.00 90.38 178 ALA A O 1
ATOM 1426 N N . LEU A 1 179 ? 22.279 -11.848 -38.145 1.00 87.81 179 LEU A N 1
ATOM 1427 C CA . LEU A 1 179 ? 23.585 -11.359 -37.699 1.00 87.81 179 LEU A CA 1
ATOM 1428 C C . LEU A 1 179 ? 23.539 -9.881 -37.292 1.00 87.81 179 LEU A C 1
ATOM 1430 O O . LEU A 1 179 ? 24.081 -9.525 -36.249 1.00 87.81 179 LEU A O 1
ATOM 1434 N N . LYS A 1 180 ? 22.856 -9.022 -38.058 1.00 90.31 180 LYS A N 1
ATOM 1435 C CA . LYS A 1 180 ? 22.619 -7.627 -37.647 1.00 90.31 180 LYS A CA 1
ATOM 1436 C C . LYS A 1 180 ? 21.908 -7.561 -36.287 1.00 90.31 180 LYS A C 1
ATOM 1438 O O . LYS A 1 180 ? 22.311 -6.775 -35.437 1.00 90.31 180 LYS A O 1
ATOM 1443 N N . ASP A 1 181 ? 20.942 -8.445 -36.040 1.00 91.50 181 ASP A N 1
ATOM 1444 C CA . ASP A 1 181 ? 20.234 -8.547 -34.759 1.00 91.50 181 ASP A CA 1
ATOM 1445 C C . ASP A 1 181 ? 21.176 -8.939 -33.597 1.00 91.50 181 ASP A C 1
ATOM 1447 O O . ASP A 1 181 ? 20.960 -8.505 -32.466 1.00 91.50 181 ASP A O 1
ATOM 1451 N N . VAL A 1 182 ? 22.252 -9.702 -33.853 1.00 91.44 182 VAL A N 1
ATOM 1452 C CA . VAL A 1 182 ? 23.296 -9.991 -32.845 1.00 91.44 182 VAL A CA 1
ATOM 1453 C C . VAL A 1 182 ? 24.028 -8.710 -32.448 1.00 91.44 182 VAL A C 1
ATOM 1455 O O . VAL A 1 182 ? 24.181 -8.448 -31.256 1.00 91.44 182 VAL A O 1
ATOM 1458 N N . LEU A 1 183 ? 24.426 -7.881 -33.419 1.00 90.00 183 LEU A N 1
ATOM 1459 C CA . LEU A 1 183 ? 25.067 -6.592 -33.138 1.00 90.00 183 LEU A CA 1
ATOM 1460 C C . LEU A 1 183 ? 24.134 -5.670 -32.344 1.00 90.00 183 LEU A C 1
ATOM 1462 O O . LEU A 1 183 ? 24.544 -5.102 -31.334 1.00 90.00 183 LEU A O 1
ATOM 1466 N N . VAL A 1 184 ? 22.866 -5.570 -32.751 1.00 92.50 184 VAL A N 1
ATOM 1467 C CA . VAL A 1 184 ? 21.848 -4.796 -32.020 1.00 92.50 184 VAL A CA 1
ATOM 1468 C C . VAL A 1 184 ? 21.667 -5.335 -30.596 1.00 92.50 184 VAL A C 1
ATOM 1470 O O . VAL A 1 184 ? 21.566 -4.558 -29.647 1.00 92.50 184 VAL A O 1
ATOM 1473 N N . GLY A 1 185 ? 21.684 -6.658 -30.416 1.00 91.88 185 GLY A N 1
ATOM 1474 C CA . GLY A 1 185 ? 21.630 -7.304 -29.106 1.00 91.88 185 GLY A CA 1
ATOM 1475 C C . GLY A 1 185 ? 22.809 -6.946 -28.196 1.00 91.88 185 GLY A C 1
ATOM 1476 O O . GLY A 1 185 ? 22.615 -6.783 -26.991 1.00 91.88 185 GLY A O 1
ATOM 1477 N N . GLU A 1 186 ? 24.010 -6.775 -28.752 1.00 89.81 186 GLU A N 1
ATOM 1478 C CA . GLU A 1 186 ? 25.183 -6.303 -28.006 1.00 89.81 186 GLU A CA 1
ATOM 1479 C C . GLU A 1 186 ? 25.069 -4.825 -27.628 1.00 89.81 186 GLU A C 1
ATOM 1481 O O . GLU A 1 186 ? 25.317 -4.476 -26.475 1.00 89.81 186 GLU A O 1
ATOM 1486 N N . LEU A 1 187 ? 24.620 -3.972 -28.553 1.00 90.00 187 LEU A N 1
ATOM 1487 C CA . LEU A 1 187 ? 24.392 -2.549 -28.280 1.00 90.00 187 LEU A CA 1
ATOM 1488 C C . LEU A 1 187 ? 23.331 -2.353 -27.185 1.00 90.00 187 LEU A C 1
ATOM 1490 O O . LEU A 1 187 ? 23.477 -1.515 -26.302 1.00 90.00 187 LEU A O 1
ATOM 1494 N N . LYS A 1 188 ? 22.294 -3.197 -27.147 1.00 90.25 188 LYS A N 1
ATOM 1495 C CA . LYS A 1 188 ? 21.223 -3.122 -26.137 1.00 90.25 188 LYS A CA 1
ATOM 1496 C C . LYS A 1 188 ? 21.699 -3.294 -24.689 1.00 90.25 188 LYS A C 1
ATOM 1498 O O . LYS A 1 188 ? 20.972 -2.932 -23.766 1.00 90.25 188 LYS A O 1
ATOM 1503 N N . LYS A 1 189 ? 22.893 -3.850 -24.469 1.00 89.25 189 LYS A N 1
ATOM 1504 C CA . LYS A 1 189 ? 23.469 -4.021 -23.125 1.00 89.25 189 LYS A CA 1
ATOM 1505 C C . LYS A 1 189 ? 23.960 -2.706 -22.518 1.00 89.25 189 LYS A C 1
ATOM 1507 O O . LYS A 1 189 ? 24.187 -2.654 -21.313 1.00 89.25 189 LYS A O 1
ATOM 1512 N N . TYR A 1 190 ? 24.122 -1.664 -23.328 1.00 88.81 190 TYR A N 1
ATOM 1513 C CA . TYR A 1 190 ? 24.650 -0.377 -22.898 1.00 88.81 190 TYR A CA 1
ATOM 1514 C C . TYR A 1 190 ? 23.544 0.667 -22.760 1.00 88.81 190 TYR A C 1
ATOM 1516 O O . TYR A 1 190 ? 22.475 0.578 -23.367 1.00 88.81 190 TYR A O 1
ATOM 1524 N N . LYS A 1 191 ? 23.821 1.680 -21.937 1.00 88.94 191 LYS A N 1
ATOM 1525 C CA . LYS A 1 191 ? 22.995 2.883 -21.847 1.00 88.94 191 LYS A CA 1
ATOM 1526 C C . LYS A 1 191 ? 23.556 3.937 -22.789 1.00 88.94 191 LYS A C 1
ATOM 1528 O O . LYS A 1 191 ? 24.763 4.006 -23.007 1.00 88.94 191 LYS A O 1
ATOM 1533 N N . TYR A 1 192 ? 22.676 4.776 -23.311 1.00 90.69 192 TYR A N 1
ATOM 1534 C CA . TYR A 1 192 ? 23.043 5.840 -24.233 1.00 90.69 192 TYR A CA 1
ATOM 1535 C C . TYR A 1 192 ? 22.454 7.155 -23.755 1.00 90.69 192 TYR A C 1
ATOM 1537 O O . TYR A 1 192 ? 21.409 7.179 -23.106 1.00 90.69 192 TYR A O 1
ATOM 1545 N N . GLN A 1 193 ? 23.116 8.247 -24.100 1.00 89.56 193 GLN A N 1
ATOM 1546 C CA . GLN A 1 193 ? 22.592 9.593 -23.942 1.00 89.56 193 GLN A CA 1
ATOM 1547 C C . GLN A 1 193 ? 22.789 10.345 -25.247 1.00 89.56 193 GLN A C 1
ATOM 1549 O O . GLN A 1 193 ? 23.823 10.213 -25.898 1.00 89.56 193 GLN A O 1
ATOM 1554 N N . ARG A 1 194 ? 21.780 11.118 -25.643 1.00 86.38 194 ARG A N 1
ATOM 1555 C CA . ARG A 1 194 ? 21.862 11.942 -26.843 1.00 86.38 194 ARG A CA 1
ATOM 1556 C C . ARG A 1 194 ? 22.804 13.120 -26.608 1.00 86.38 194 ARG A C 1
ATOM 1558 O O . ARG A 1 194 ? 22.695 13.794 -25.585 1.00 86.38 194 ARG A O 1
ATOM 1565 N N . ASP A 1 195 ? 23.677 13.357 -27.573 1.00 83.00 195 ASP A N 1
ATOM 1566 C CA . ASP A 1 195 ? 24.577 14.505 -27.639 1.00 83.00 195 ASP A CA 1
ATOM 1567 C C . ASP A 1 195 ? 24.318 15.285 -28.940 1.00 83.00 195 ASP A C 1
ATOM 1569 O O . ASP A 1 195 ? 23.587 14.808 -29.813 1.00 83.00 195 ASP A O 1
ATOM 1573 N N . ALA A 1 196 ? 24.863 16.496 -29.070 1.00 74.88 196 ALA A N 1
ATOM 1574 C CA . ALA A 1 196 ? 24.552 17.420 -30.167 1.00 74.88 196 ALA A CA 1
ATOM 1575 C C . ALA A 1 196 ? 24.733 16.799 -31.569 1.00 74.88 196 ALA A C 1
ATOM 1577 O O . ALA A 1 196 ? 23.899 17.029 -32.444 1.00 74.88 196 ALA A O 1
ATOM 1578 N N . ASP A 1 197 ? 25.759 15.959 -31.742 1.00 70.25 197 ASP A N 1
ATOM 1579 C CA . ASP A 1 197 ? 26.133 15.346 -33.025 1.00 70.25 197 ASP A CA 1
ATOM 1580 C C . ASP A 1 197 ? 26.086 13.800 -33.014 1.00 70.25 197 ASP A C 1
ATOM 1582 O O . ASP A 1 197 ? 26.530 13.155 -33.967 1.00 70.25 197 ASP A O 1
ATOM 1586 N N . GLY A 1 198 ? 25.559 13.168 -31.954 1.00 78.00 198 GLY A N 1
ATOM 1587 C CA . GLY A 1 198 ? 25.571 11.705 -31.833 1.00 78.00 198 GLY A CA 1
ATOM 1588 C C . GLY A 1 198 ? 25.081 11.159 -30.490 1.00 78.00 198 GLY A C 1
ATOM 1589 O O . GLY A 1 198 ? 24.133 11.673 -29.897 1.00 78.00 198 GLY A O 1
ATOM 1590 N N . PHE A 1 199 ? 25.722 10.088 -30.015 1.00 87.38 199 PHE A N 1
ATOM 1591 C CA . PHE A 1 199 ? 25.378 9.428 -28.754 1.00 87.38 199 PHE A CA 1
ATOM 1592 C C . PHE A 1 199 ? 26.612 9.232 -27.876 1.00 87.38 199 PHE A C 1
ATOM 1594 O O . PHE A 1 199 ? 27.679 8.859 -28.353 1.00 87.38 199 PHE A O 1
ATOM 1601 N N . ILE A 1 200 ? 26.450 9.426 -26.573 1.00 86.00 200 ILE A N 1
ATOM 1602 C CA . ILE A 1 200 ? 27.447 9.057 -25.571 1.00 86.00 200 ILE A CA 1
ATOM 1603 C C . ILE A 1 200 ? 27.068 7.683 -25.035 1.00 86.00 200 ILE A C 1
ATOM 1605 O O . ILE A 1 200 ? 25.926 7.462 -24.626 1.00 86.00 200 ILE A O 1
ATOM 1609 N N . VAL A 1 201 ? 28.028 6.763 -25.035 1.00 88.69 201 VAL A N 1
ATOM 1610 C CA . VAL A 1 201 ? 27.863 5.440 -24.430 1.00 88.69 201 VAL A CA 1
ATOM 1611 C C . VAL A 1 201 ? 28.119 5.565 -22.935 1.00 88.69 201 VAL A C 1
ATOM 1613 O O . VAL A 1 201 ? 29.140 6.109 -22.517 1.00 88.69 201 VAL A O 1
ATOM 1616 N N . LEU A 1 202 ? 27.193 5.068 -22.127 1.00 87.56 202 LEU A N 1
ATOM 1617 C CA . LEU A 1 202 ? 27.245 5.132 -20.674 1.00 87.56 202 LEU A CA 1
ATOM 1618 C C . LEU A 1 202 ? 27.432 3.730 -20.084 1.00 87.56 202 LEU A C 1
ATOM 1620 O O . LEU A 1 202 ? 26.940 2.727 -20.610 1.00 87.56 202 LEU A O 1
ATOM 1624 N N . LYS A 1 203 ? 28.113 3.678 -18.942 1.00 83.00 203 LYS A N 1
ATOM 1625 C CA . LYS A 1 203 ? 28.170 2.512 -18.058 1.00 83.00 203 LYS A CA 1
ATOM 1626 C C . LYS A 1 203 ? 26.849 2.343 -17.299 1.00 83.00 203 LYS A C 1
ATOM 1628 O O . LYS A 1 203 ? 25.972 3.211 -17.316 1.00 83.00 203 LYS A O 1
ATOM 1633 N N . GLU A 1 204 ? 26.705 1.225 -16.588 1.00 78.69 204 GLU A N 1
ATOM 1634 C CA . GLU A 1 204 ? 25.514 0.952 -15.769 1.00 78.69 204 GLU A CA 1
ATOM 1635 C C . GLU A 1 204 ? 25.251 2.041 -14.713 1.00 78.69 204 GLU A C 1
ATOM 1637 O O . GLU A 1 204 ? 24.088 2.377 -14.460 1.00 78.69 204 GLU A O 1
ATOM 1642 N N . ASP A 1 205 ? 26.324 2.639 -14.181 1.00 79.69 205 ASP A N 1
ATOM 1643 C CA . ASP A 1 205 ? 26.332 3.736 -13.203 1.00 79.69 205 ASP A CA 1
ATOM 1644 C C . ASP A 1 205 ? 26.015 5.122 -13.801 1.00 79.69 205 ASP A C 1
ATOM 1646 O O . ASP A 1 205 ? 26.019 6.120 -13.085 1.00 79.69 205 ASP A O 1
ATOM 1650 N N . SER A 1 206 ? 25.671 5.187 -15.092 1.00 78.12 206 SER A N 1
ATOM 1651 C CA . SER A 1 206 ? 25.362 6.420 -15.833 1.00 78.12 206 SER A CA 1
ATOM 1652 C C . SER A 1 206 ? 26.550 7.375 -16.004 1.00 78.12 206 SER A C 1
ATOM 1654 O O . SER A 1 206 ? 26.351 8.548 -16.316 1.00 78.12 206 SER A O 1
ATOM 1656 N N . THR A 1 207 ? 27.783 6.889 -15.843 1.00 84.88 207 THR A N 1
ATOM 1657 C CA . THR A 1 207 ? 28.990 7.632 -16.231 1.00 84.88 207 THR A CA 1
ATOM 1658 C C . THR A 1 207 ? 29.401 7.311 -17.674 1.00 84.88 207 THR A C 1
ATOM 1660 O O . THR A 1 207 ? 29.101 6.215 -18.161 1.00 84.88 207 THR A O 1
ATOM 1663 N N . PRO A 1 208 ? 30.081 8.231 -18.388 1.00 85.62 208 PRO A N 1
ATOM 1664 C CA . PRO A 1 208 ? 30.607 7.957 -19.723 1.00 85.62 208 PRO A CA 1
ATOM 1665 C C . PRO A 1 208 ? 31.518 6.727 -19.751 1.00 85.62 208 PRO A C 1
ATOM 1667 O O . PRO A 1 208 ? 32.368 6.525 -18.878 1.00 85.62 208 PRO A O 1
ATOM 1670 N N . LEU A 1 209 ? 31.345 5.894 -20.774 1.00 86.19 209 LEU A N 1
ATOM 1671 C CA . LEU A 1 209 ? 32.240 4.783 -21.046 1.00 86.19 209 LEU A CA 1
ATOM 1672 C C . LEU A 1 209 ? 33.583 5.342 -21.533 1.00 86.19 209 LEU A C 1
ATOM 1674 O O . LEU A 1 209 ? 33.626 6.124 -22.484 1.00 86.19 209 LEU A O 1
ATOM 1678 N N . LEU A 1 210 ? 34.663 4.946 -20.859 1.00 86.31 210 LEU A N 1
ATOM 1679 C CA . LEU A 1 210 ? 36.021 5.399 -21.153 1.00 86.31 210 LEU A CA 1
ATOM 1680 C C . LEU A 1 210 ? 36.812 4.301 -21.867 1.00 86.31 210 LEU A C 1
ATOM 1682 O O . LEU A 1 210 ? 36.601 3.120 -21.583 1.00 86.31 210 LEU A O 1
ATOM 1686 N N . ASP A 1 211 ? 37.708 4.698 -22.766 1.00 82.81 211 ASP A N 1
ATOM 1687 C CA . ASP A 1 211 ? 38.709 3.827 -23.374 1.00 82.81 211 ASP A CA 1
ATOM 1688 C C . ASP A 1 211 ? 39.868 3.525 -22.401 1.00 82.81 211 ASP A C 1
ATOM 1690 O O . ASP A 1 211 ? 39.964 4.094 -21.309 1.00 82.81 211 ASP A O 1
ATOM 1694 N N . ASP A 1 212 ? 40.782 2.641 -22.814 1.00 82.44 212 ASP A N 1
ATOM 1695 C CA . ASP A 1 212 ? 41.975 2.264 -22.036 1.00 82.44 212 ASP A CA 1
ATOM 1696 C C . ASP A 1 212 ? 42.928 3.446 -21.755 1.00 82.44 212 ASP A C 1
ATOM 1698 O O . ASP A 1 212 ? 43.834 3.339 -20.928 1.00 82.44 212 ASP A O 1
ATOM 1702 N N . HIS A 1 213 ? 42.724 4.584 -22.424 1.00 81.94 213 HIS A N 1
ATOM 1703 C CA . HIS A 1 213 ? 43.514 5.807 -22.298 1.00 81.94 213 HIS A CA 1
ATOM 1704 C C . HIS A 1 213 ? 42.790 6.887 -21.470 1.00 81.94 213 HIS A C 1
ATOM 1706 O O . HIS A 1 213 ? 43.335 7.974 -21.275 1.00 81.94 213 HIS A O 1
ATOM 1712 N N . GLY A 1 214 ? 41.592 6.592 -20.950 1.00 78.94 214 GLY A N 1
ATOM 1713 C CA . GLY A 1 214 ? 40.794 7.490 -20.117 1.00 78.94 214 GLY A C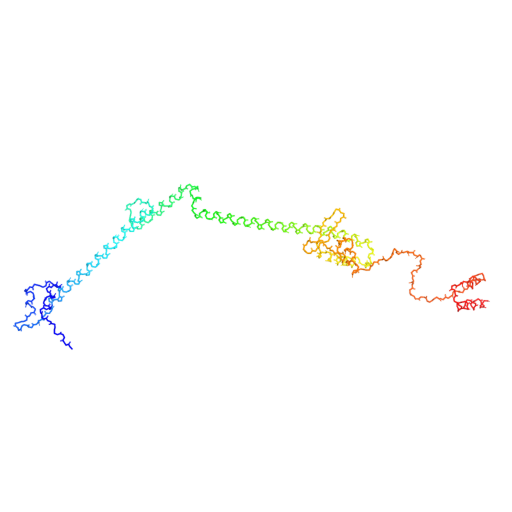A 1
ATOM 1714 C C . GLY A 1 214 ? 39.944 8.513 -20.880 1.00 78.94 214 GLY A C 1
ATOM 1715 O O . GLY A 1 214 ? 39.381 9.403 -20.242 1.00 78.94 214 GLY A O 1
ATOM 1716 N N . ASN A 1 215 ? 39.819 8.407 -22.206 1.00 81.12 215 ASN A N 1
ATOM 1717 C CA . ASN A 1 215 ? 38.967 9.275 -23.025 1.00 81.12 215 ASN A CA 1
ATOM 1718 C C . ASN A 1 215 ? 37.576 8.670 -23.219 1.00 81.12 215 ASN A C 1
ATOM 1720 O O . ASN A 1 215 ? 37.398 7.459 -23.147 1.00 81.12 215 ASN A O 1
ATOM 1724 N N . HIS A 1 216 ? 36.576 9.505 -23.505 1.00 81.62 216 HIS A N 1
ATOM 1725 C CA . HIS A 1 216 ? 35.227 9.025 -23.809 1.00 81.62 216 HIS A CA 1
ATOM 1726 C C . HIS A 1 216 ? 35.235 8.209 -25.106 1.00 81.62 216 HIS A C 1
ATOM 1728 O O . HIS A 1 216 ? 35.748 8.672 -26.126 1.00 81.62 216 HIS A O 1
ATOM 1734 N N . ILE A 1 217 ? 34.626 7.022 -25.087 1.00 83.88 217 ILE A N 1
ATOM 1735 C CA . ILE A 1 217 ? 34.473 6.221 -26.302 1.00 83.88 217 ILE A CA 1
ATOM 1736 C C . ILE A 1 217 ? 33.452 6.901 -27.213 1.00 83.88 217 ILE A C 1
ATOM 1738 O O . ILE A 1 217 ? 32.289 7.084 -26.845 1.00 83.88 217 ILE A O 1
ATOM 1742 N N . ASN A 1 218 ? 33.884 7.244 -28.426 1.00 85.19 218 ASN A N 1
ATOM 1743 C CA . ASN A 1 218 ? 32.992 7.745 -29.461 1.00 85.19 218 ASN A CA 1
ATOM 1744 C C . ASN A 1 218 ? 32.032 6.632 -29.906 1.00 85.19 218 ASN A C 1
ATOM 1746 O O . ASN A 1 218 ? 32.427 5.477 -30.063 1.00 85.19 218 ASN A O 1
ATOM 1750 N N . PHE A 1 219 ? 30.774 6.979 -30.169 1.00 87.44 219 PHE A N 1
ATOM 1751 C CA . PHE A 1 219 ? 29.750 6.041 -30.620 1.00 87.44 219 PHE A CA 1
ATOM 1752 C C . PHE A 1 219 ? 30.188 5.198 -31.825 1.00 87.44 219 PHE A C 1
ATOM 1754 O O . PHE A 1 219 ? 29.966 3.988 -31.849 1.00 87.44 219 PHE A O 1
ATOM 1761 N N . LYS A 1 220 ? 30.868 5.814 -32.801 1.00 88.06 220 LYS A N 1
ATOM 1762 C CA . LYS A 1 220 ? 31.367 5.110 -33.994 1.00 88.06 220 LYS A CA 1
ATOM 1763 C C . LYS A 1 220 ? 32.419 4.057 -33.649 1.00 88.06 220 LYS A C 1
ATOM 1765 O O . LYS A 1 220 ? 32.341 2.931 -34.135 1.00 88.06 220 LYS A O 1
ATOM 1770 N N . ASP A 1 221 ? 33.366 4.406 -32.780 1.00 87.62 221 ASP A N 1
ATOM 1771 C CA . ASP A 1 221 ? 34.423 3.494 -32.335 1.00 87.62 221 ASP A CA 1
ATOM 1772 C C . ASP A 1 221 ? 33.852 2.366 -31.472 1.00 87.62 221 ASP A C 1
ATOM 1774 O O . ASP A 1 221 ? 34.278 1.218 -31.587 1.00 87.62 221 ASP A O 1
ATOM 1778 N N . HIS A 1 222 ? 32.823 2.663 -30.674 1.00 88.56 222 HIS A N 1
ATOM 1779 C CA . HIS A 1 222 ? 32.078 1.657 -29.926 1.00 88.56 222 HIS A CA 1
ATOM 1780 C C . HIS A 1 222 ? 31.422 0.629 -30.860 1.00 88.56 222 HIS A C 1
ATOM 1782 O O . HIS A 1 222 ? 31.613 -0.574 -30.682 1.00 88.56 222 HIS A O 1
ATOM 1788 N N . ILE A 1 223 ? 30.703 1.081 -31.894 1.00 90.06 223 ILE A N 1
ATOM 1789 C CA . ILE A 1 223 ? 30.074 0.184 -32.877 1.00 90.06 223 ILE A CA 1
ATOM 1790 C C . ILE A 1 223 ? 31.128 -0.634 -33.610 1.00 90.06 223 ILE A C 1
ATOM 1792 O O . ILE A 1 223 ? 30.989 -1.851 -33.707 1.00 90.06 223 ILE A O 1
ATOM 1796 N N . LYS A 1 224 ? 32.198 0.012 -34.083 1.00 89.06 224 LYS A N 1
ATOM 1797 C CA . LYS A 1 224 ? 33.298 -0.655 -34.780 1.00 89.06 224 LYS A CA 1
ATOM 1798 C C . LYS A 1 224 ? 33.937 -1.741 -33.912 1.00 89.06 224 LYS A C 1
ATOM 1800 O O . LYS A 1 224 ? 34.041 -2.878 -34.359 1.00 89.06 224 LYS A O 1
ATOM 1805 N N . GLY A 1 225 ? 34.265 -1.440 -32.655 1.00 87.38 225 GLY A N 1
ATOM 1806 C CA . GLY A 1 225 ? 34.876 -2.401 -31.735 1.00 87.38 225 GLY A CA 1
ATOM 1807 C C . GLY A 1 225 ? 33.970 -3.585 -31.373 1.00 87.38 225 GLY A C 1
ATOM 1808 O O . GLY A 1 225 ? 34.462 -4.675 -31.083 1.00 87.38 225 GLY A O 1
ATOM 1809 N N . HIS A 1 226 ? 32.644 -3.414 -31.396 1.00 88.50 226 HIS A N 1
ATOM 1810 C CA . HIS A 1 226 ? 31.713 -4.539 -31.270 1.00 88.50 226 HIS A CA 1
ATOM 1811 C C . HIS A 1 226 ? 31.562 -5.312 -32.578 1.00 88.50 226 HIS A C 1
ATOM 1813 O O . HIS A 1 226 ? 31.544 -6.539 -32.556 1.00 88.50 226 HIS A O 1
ATOM 1819 N N . ALA A 1 227 ? 31.492 -4.621 -33.710 1.00 88.69 227 ALA A N 1
ATOM 1820 C CA . ALA A 1 227 ? 31.308 -5.240 -35.008 1.00 88.69 227 ALA A CA 1
ATOM 1821 C C . ALA A 1 227 ? 32.544 -6.062 -35.441 1.00 88.69 227 ALA A C 1
ATOM 1823 O O . ALA A 1 227 ? 32.377 -7.176 -35.923 1.00 88.69 227 ALA A O 1
ATOM 1824 N N . GLU A 1 228 ? 33.768 -5.613 -35.146 1.00 89.00 228 GLU A N 1
ATOM 1825 C CA . GLU A 1 228 ? 35.021 -6.363 -35.384 1.00 89.00 228 GLU A CA 1
ATOM 1826 C C . GLU A 1 228 ? 35.098 -7.713 -34.655 1.00 89.00 228 GLU A C 1
ATOM 1828 O O . GLU A 1 228 ? 35.853 -8.592 -35.061 1.00 89.00 228 GLU A O 1
ATOM 1833 N N . LYS A 1 229 ? 34.304 -7.921 -33.598 1.00 87.25 229 LYS A N 1
ATOM 1834 C CA . LYS A 1 229 ? 34.257 -9.209 -32.883 1.00 87.25 229 LYS A CA 1
ATOM 1835 C C . LYS A 1 229 ? 33.449 -10.273 -33.623 1.00 87.25 229 LYS A C 1
ATOM 1837 O O . LYS A 1 229 ? 33.647 -11.460 -33.373 1.00 87.25 229 LYS A O 1
ATOM 1842 N N . TYR A 1 230 ? 32.511 -9.855 -34.470 1.00 84.81 230 TYR A N 1
ATOM 1843 C CA . TYR A 1 230 ? 31.513 -10.740 -35.080 1.00 84.81 230 TYR A CA 1
ATOM 1844 C C . TYR A 1 230 ? 31.531 -10.717 -36.611 1.00 84.81 230 TYR A C 1
ATOM 1846 O O . TYR A 1 230 ? 30.952 -11.613 -37.225 1.00 84.81 230 TYR A O 1
ATOM 1854 N N . PHE A 1 231 ? 32.164 -9.715 -37.225 1.00 89.06 231 PHE A N 1
ATOM 1855 C CA . PHE A 1 231 ? 32.118 -9.481 -38.663 1.00 89.06 231 PHE A CA 1
ATOM 1856 C C . PHE A 1 231 ? 33.502 -9.226 -39.245 1.00 89.06 231 PHE A C 1
ATOM 1858 O O . PHE A 1 231 ? 34.303 -8.481 -38.685 1.00 89.06 231 PHE A O 1
ATOM 1865 N N . ASP A 1 232 ? 33.714 -9.781 -40.435 1.00 86.12 232 ASP A N 1
ATOM 1866 C CA . ASP A 1 232 ? 34.806 -9.388 -41.313 1.00 86.12 232 ASP A CA 1
ATOM 1867 C C . ASP A 1 232 ? 34.354 -8.223 -42.201 1.00 86.12 232 ASP A C 1
ATOM 1869 O O . ASP A 1 232 ? 33.214 -8.184 -42.676 1.00 86.12 232 ASP A O 1
ATOM 1873 N N . PHE A 1 233 ? 35.258 -7.284 -42.464 1.00 89.12 233 PHE A N 1
ATOM 1874 C CA . PHE A 1 233 ? 34.996 -6.113 -43.302 1.00 89.12 233 PHE A CA 1
ATOM 1875 C C . PHE A 1 233 ? 35.803 -6.169 -44.590 1.00 89.12 233 PHE A C 1
ATOM 1877 O O . PHE A 1 233 ? 36.915 -6.704 -44.632 1.00 89.12 233 PHE A O 1
ATOM 1884 N N . LYS A 1 234 ? 35.266 -5.577 -45.656 1.00 85.19 234 LYS A N 1
ATOM 1885 C CA . LYS A 1 234 ? 36.009 -5.443 -46.909 1.00 85.19 234 LYS A CA 1
ATOM 1886 C C . LYS A 1 234 ? 37.167 -4.456 -46.725 1.00 85.19 234 LYS A C 1
ATOM 1888 O O . LYS A 1 234 ? 36.955 -3.290 -46.417 1.00 85.19 234 LYS A O 1
ATOM 1893 N N . THR A 1 235 ? 38.399 -4.908 -46.953 1.00 71.44 235 THR A N 1
ATOM 1894 C CA . THR A 1 235 ? 39.621 -4.096 -46.789 1.00 71.44 235 THR A CA 1
ATOM 1895 C C . THR A 1 235 ? 39.930 -3.169 -47.977 1.00 71.44 235 THR A C 1
ATOM 1897 O O . THR A 1 235 ? 40.892 -2.406 -47.925 1.00 71.44 235 THR A O 1
ATOM 1900 N N . ALA A 1 236 ? 39.103 -3.185 -49.027 1.00 61.69 236 ALA A N 1
ATOM 1901 C CA . ALA A 1 236 ? 39.062 -2.214 -50.121 1.00 61.69 236 ALA A CA 1
ATOM 1902 C C . ALA A 1 236 ? 37.729 -2.360 -50.881 1.00 61.69 236 ALA A C 1
ATOM 1904 O O . ALA A 1 236 ? 37.096 -3.417 -50.805 1.00 61.69 236 ALA A O 1
ATOM 1905 N N . GLU A 1 237 ? 37.322 -1.348 -51.661 1.00 56.62 237 GLU A N 1
ATOM 1906 C CA . GLU A 1 237 ? 36.394 -1.605 -52.769 1.00 56.62 237 GLU A CA 1
ATOM 1907 C C . GLU A 1 237 ? 36.987 -2.741 -53.601 1.00 56.62 237 GLU A C 1
ATOM 1909 O O . GLU A 1 237 ? 38.180 -2.702 -53.926 1.00 56.62 237 GLU A O 1
ATOM 1914 N N . ASP A 1 238 ? 36.178 -3.750 -53.932 1.00 48.59 238 ASP A N 1
ATOM 1915 C CA . ASP A 1 238 ? 36.534 -4.726 -54.952 1.00 48.59 238 ASP A CA 1
ATOM 1916 C C . ASP A 1 238 ? 36.849 -3.926 -56.220 1.00 48.59 238 ASP A C 1
ATOM 1918 O O . ASP A 1 238 ? 35.957 -3.582 -56.999 1.00 48.59 238 ASP A O 1
ATOM 1922 N N . ARG A 1 239 ? 38.127 -3.580 -56.430 1.00 41.38 239 ARG A N 1
ATOM 1923 C CA . ARG A 1 239 ? 38.610 -3.152 -57.731 1.00 41.38 239 ARG A CA 1
ATOM 1924 C C . ARG A 1 239 ? 38.318 -4.347 -58.603 1.00 41.38 239 ARG A C 1
ATOM 1926 O O . ARG A 1 239 ? 39.054 -5.333 -58.578 1.00 41.38 239 ARG A O 1
ATOM 1933 N N . SER A 1 240 ? 37.216 -4.267 -59.336 1.00 40.12 240 SER A N 1
ATOM 1934 C CA . SER A 1 240 ? 36.935 -5.146 -60.448 1.00 40.12 240 SER A CA 1
ATOM 1935 C C . SER A 1 240 ? 38.035 -4.904 -61.478 1.00 40.12 240 SER A C 1
ATOM 1937 O O . SER A 1 240 ? 37.890 -4.199 -62.470 1.00 40.12 240 SER A O 1
ATOM 1939 N N . SER A 1 241 ? 39.199 -5.504 -61.234 1.00 42.41 241 SER A N 1
ATOM 1940 C CA . SER A 1 241 ? 40.016 -5.964 -62.330 1.00 42.41 241 SER A CA 1
ATOM 1941 C C . SER A 1 241 ? 39.079 -6.836 -63.145 1.00 42.41 241 SER A C 1
ATOM 1943 O O . SER A 1 241 ? 38.510 -7.801 -62.629 1.00 42.41 241 SER A O 1
ATOM 1945 N N . SER A 1 242 ? 38.848 -6.436 -64.391 1.00 41.16 242 SER A N 1
ATOM 1946 C CA . SER A 1 242 ? 38.174 -7.249 -65.395 1.00 41.16 242 SER A CA 1
ATOM 1947 C C . SER A 1 242 ? 39.061 -8.461 -65.699 1.00 41.16 242 SER A C 1
ATOM 1949 O O . SER A 1 242 ? 39.685 -8.558 -66.748 1.00 41.16 242 SER A O 1
ATOM 1951 N N . GLY A 1 243 ? 39.184 -9.355 -64.724 1.00 40.59 243 GLY A N 1
ATOM 1952 C CA . GLY A 1 243 ? 39.896 -10.614 -64.778 1.00 40.59 243 GLY A CA 1
ATOM 1953 C C . GLY A 1 243 ? 38.872 -11.709 -64.555 1.00 40.59 243 GLY A C 1
ATOM 1954 O O . GLY A 1 243 ? 38.168 -11.716 -63.547 1.00 40.59 243 GLY A O 1
ATOM 1955 N N . LEU A 1 244 ? 38.739 -12.585 -65.547 1.00 38.12 244 LEU A N 1
ATOM 1956 C CA . LEU A 1 244 ? 37.769 -13.669 -65.578 1.00 38.12 244 LEU A CA 1
ATOM 1957 C C . LEU A 1 244 ? 37.720 -14.436 -64.247 1.00 38.12 244 LEU A C 1
ATOM 1959 O O . LEU A 1 244 ? 38.754 -14.846 -63.720 1.00 38.12 244 LEU A O 1
ATOM 1963 N N . LYS A 1 245 ? 36.501 -14.694 -63.757 1.00 35.78 245 LYS A N 1
ATOM 1964 C CA .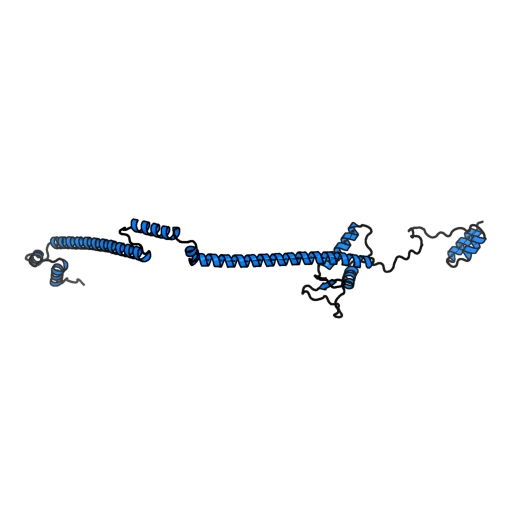 LYS A 1 245 ? 36.251 -15.668 -62.687 1.00 35.78 245 LYS A CA 1
ATOM 1965 C C . LYS A 1 245 ? 36.936 -16.994 -63.063 1.00 35.78 245 LYS A C 1
ATOM 1967 O O . LYS A 1 245 ? 36.650 -17.508 -64.148 1.00 35.78 245 LYS A O 1
ATOM 1972 N N . PRO A 1 246 ? 37.813 -17.567 -62.221 1.00 35.69 246 PRO A N 1
ATOM 1973 C CA . PRO A 1 246 ? 38.405 -18.858 -62.521 1.00 35.69 246 PRO A CA 1
ATOM 1974 C C . PRO A 1 246 ? 37.317 -19.928 -62.409 1.00 35.69 246 PRO A C 1
ATOM 1976 O O . PRO A 1 246 ? 36.748 -20.153 -61.343 1.00 35.69 246 PRO A O 1
ATOM 1979 N N . VAL A 1 247 ? 37.020 -20.583 -63.530 1.00 37.28 247 VAL A N 1
ATOM 1980 C CA . VAL A 1 247 ? 36.280 -21.846 -63.535 1.00 37.28 247 VAL A CA 1
ATOM 1981 C C . VAL A 1 247 ? 37.247 -22.919 -63.024 1.00 37.28 247 VAL A C 1
ATOM 1983 O O . VAL A 1 247 ? 38.309 -23.106 -63.625 1.00 37.28 247 VAL A O 1
ATOM 1986 N N . PRO A 1 248 ? 36.945 -23.620 -61.922 1.00 32.81 248 PRO A N 1
ATOM 1987 C CA . PRO A 1 248 ? 37.822 -24.667 -61.425 1.00 32.81 248 PRO A CA 1
ATOM 1988 C C . PRO A 1 248 ? 37.750 -25.868 -62.375 1.00 32.81 248 PRO A C 1
ATOM 1990 O O . PRO A 1 248 ? 36.684 -26.452 -62.554 1.00 32.81 248 PRO A O 1
ATOM 1993 N N . GLY A 1 249 ? 38.881 -26.243 -62.986 1.00 38.69 249 GLY A N 1
ATOM 1994 C CA . GLY A 1 249 ? 39.014 -27.549 -63.647 1.00 38.69 249 GLY A CA 1
ATOM 1995 C C . GLY A 1 249 ? 39.617 -27.610 -65.053 1.00 38.69 249 GLY A C 1
ATOM 1996 O O . GLY A 1 249 ? 39.511 -28.663 -65.676 1.00 38.69 249 GLY A O 1
ATOM 1997 N N . GLN A 1 250 ? 40.272 -26.570 -65.579 1.00 34.94 250 GLN A N 1
ATOM 1998 C CA . GLN A 1 250 ? 40.971 -26.681 -66.869 1.00 34.94 250 GLN A CA 1
ATOM 1999 C C . GLN A 1 250 ? 42.467 -26.396 -66.738 1.00 34.94 250 GLN A C 1
ATOM 2001 O O . GLN A 1 250 ? 42.900 -25.257 -66.604 1.00 34.94 250 GLN A O 1
ATOM 2006 N N . GLY A 1 251 ? 43.269 -27.463 -66.786 1.00 39.66 251 GLY A N 1
ATOM 2007 C CA . GLY A 1 251 ? 44.710 -27.357 -66.984 1.00 39.66 251 GLY A CA 1
ATOM 2008 C C . GLY A 1 251 ? 45.009 -26.651 -68.308 1.00 39.66 251 GLY A C 1
ATOM 2009 O O . GLY A 1 251 ? 44.459 -27.021 -69.346 1.00 39.66 251 GLY A O 1
ATOM 2010 N N . ASN A 1 252 ? 45.871 -25.633 -68.253 1.00 43.22 252 ASN A N 1
ATOM 2011 C CA . ASN A 1 252 ? 46.327 -24.852 -69.403 1.00 43.22 252 ASN A CA 1
ATOM 2012 C C . ASN A 1 252 ? 46.982 -25.761 -70.456 1.00 43.22 252 ASN A C 1
ATOM 2014 O O . ASN A 1 252 ? 48.164 -26.086 -70.356 1.00 43.22 252 ASN A O 1
ATOM 2018 N N . LYS A 1 253 ? 46.219 -26.151 -71.481 1.00 54.31 253 LYS A N 1
ATOM 2019 C CA . LYS A 1 253 ? 46.762 -26.722 -72.718 1.00 54.31 253 LYS A CA 1
ATOM 2020 C C . LYS A 1 253 ? 47.189 -25.583 -73.633 1.00 54.31 253 LYS A C 1
ATOM 2022 O O . LYS A 1 253 ? 46.394 -24.693 -73.932 1.00 54.31 253 LYS A O 1
ATOM 2027 N N . VAL A 1 254 ? 48.443 -25.613 -74.067 1.00 64.88 254 VAL A N 1
ATOM 2028 C CA . VAL A 1 254 ? 48.996 -24.621 -74.989 1.00 64.88 254 VAL A CA 1
ATOM 2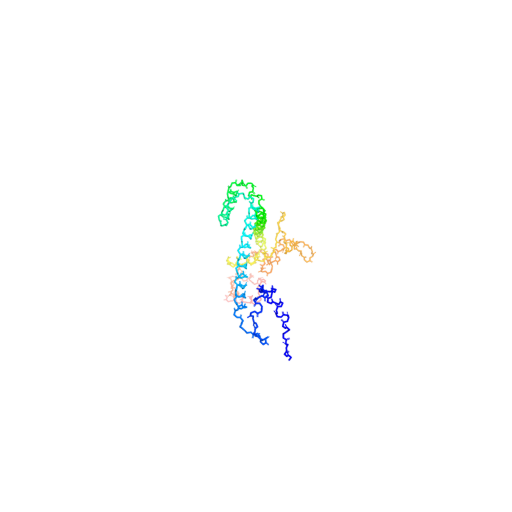029 C C . VAL A 1 254 ? 48.358 -24.813 -76.366 1.00 64.88 254 VAL A C 1
ATOM 2031 O O . VAL A 1 254 ? 48.204 -25.936 -76.846 1.00 64.88 254 VAL A O 1
ATOM 2034 N N . ARG A 1 255 ? 47.919 -23.721 -76.995 1.00 74.56 255 ARG A N 1
ATOM 2035 C CA . ARG A 1 255 ? 47.235 -23.764 -78.293 1.00 74.56 255 ARG A CA 1
ATOM 2036 C C . ARG A 1 255 ? 48.254 -23.864 -79.440 1.00 74.56 255 ARG A C 1
ATOM 2038 O O . ARG A 1 255 ? 49.278 -23.193 -79.411 1.00 74.56 255 ARG A O 1
ATOM 2045 N N . LYS A 1 256 ? 47.936 -24.653 -80.478 1.00 77.81 256 LYS A N 1
ATOM 2046 C CA . LYS A 1 256 ? 48.722 -24.748 -81.725 1.00 77.81 256 LYS A CA 1
ATOM 2047 C C . LYS A 1 256 ? 48.730 -23.395 -82.480 1.00 77.81 256 LYS A C 1
ATOM 2049 O O . LYS A 1 256 ? 47.641 -22.832 -82.656 1.00 77.81 256 LYS A O 1
ATOM 2054 N N . PRO A 1 257 ? 49.896 -22.901 -82.950 1.00 78.12 257 PRO A N 1
ATOM 2055 C CA . PRO A 1 257 ? 49.980 -21.695 -83.778 1.00 78.12 257 PRO A CA 1
ATOM 2056 C C . PRO A 1 257 ? 49.214 -21.845 -85.095 1.00 78.12 257 PRO A C 1
ATOM 2058 O O . PRO A 1 257 ? 49.207 -22.927 -85.689 1.00 78.12 257 PRO A O 1
ATOM 2061 N N . LYS A 1 258 ? 48.565 -20.771 -85.549 1.00 77.19 258 LYS A N 1
ATOM 2062 C CA . LYS A 1 258 ? 47.788 -20.760 -86.801 1.00 77.19 258 LYS A CA 1
ATOM 2063 C C . LYS A 1 258 ? 48.633 -20.476 -88.044 1.00 77.19 258 LYS A C 1
ATOM 2065 O O . LYS A 1 258 ? 48.329 -21.020 -89.100 1.00 77.19 258 LYS A O 1
ATOM 2070 N N . ASP A 1 259 ? 49.669 -19.655 -87.916 1.00 79.00 259 ASP A N 1
ATOM 2071 C CA . ASP A 1 259 ? 50.571 -19.253 -88.996 1.00 79.00 259 ASP A CA 1
ATOM 2072 C C . ASP A 1 259 ? 51.977 -18.918 -88.446 1.00 79.00 259 ASP A C 1
ATOM 2074 O O . ASP A 1 259 ? 52.222 -18.992 -87.238 1.00 79.00 259 ASP A O 1
ATOM 2078 N N . GLU A 1 260 ? 52.926 -18.596 -89.331 1.00 75.31 260 GLU A N 1
ATOM 2079 C CA . GLU A 1 260 ? 54.316 -18.293 -88.951 1.00 75.31 260 GLU A CA 1
ATOM 2080 C C . GLU A 1 260 ? 54.414 -17.038 -88.067 1.00 75.31 260 GLU A C 1
ATOM 2082 O O . GLU A 1 260 ? 55.225 -16.981 -87.144 1.00 75.31 260 GLU A O 1
ATOM 2087 N N . ALA A 1 261 ? 53.561 -16.036 -88.296 1.00 79.25 261 ALA A N 1
ATOM 2088 C CA . ALA A 1 261 ? 53.550 -14.817 -87.491 1.00 79.25 261 ALA A CA 1
ATOM 2089 C C . ALA A 1 261 ? 53.053 -15.095 -86.058 1.00 79.25 261 ALA A C 1
ATOM 2091 O O . ALA A 1 261 ? 53.648 -14.612 -85.090 1.00 79.25 261 ALA A O 1
ATOM 2092 N N . ASP A 1 262 ? 52.022 -15.931 -85.922 1.00 78.56 262 ASP A N 1
ATOM 2093 C CA . ASP A 1 262 ? 51.466 -16.415 -84.658 1.00 78.56 262 ASP A CA 1
ATOM 2094 C C . ASP A 1 262 ? 52.528 -17.228 -83.898 1.00 78.56 262 ASP A C 1
ATOM 2096 O O . ASP A 1 262 ? 52.784 -16.959 -82.723 1.00 78.56 262 ASP A O 1
ATOM 2100 N N . TYR A 1 263 ? 53.260 -18.118 -84.581 1.00 80.75 263 TYR A N 1
ATOM 2101 C CA . TYR A 1 263 ? 54.373 -18.874 -83.988 1.00 80.75 263 TYR A CA 1
ATOM 2102 C C . TYR A 1 263 ? 55.477 -17.962 -83.429 1.00 80.75 263 TYR A C 1
ATOM 2104 O O . TYR A 1 263 ? 55.890 -18.113 -82.275 1.00 80.75 263 TYR A O 1
ATOM 2112 N N . GLN A 1 264 ? 55.925 -16.975 -84.210 1.00 80.69 264 GLN A N 1
ATOM 2113 C CA . GLN A 1 264 ? 56.971 -16.040 -83.782 1.00 80.69 264 GLN A CA 1
ATOM 2114 C C . GLN A 1 264 ? 56.517 -15.164 -82.608 1.00 80.69 264 GLN A C 1
ATOM 2116 O O . GLN A 1 264 ? 57.323 -14.856 -81.727 1.00 80.69 264 GLN A O 1
ATOM 2121 N N . SER A 1 265 ? 55.238 -14.775 -82.566 1.00 81.88 265 SER A N 1
ATOM 2122 C CA . SER A 1 265 ? 54.683 -14.014 -81.444 1.00 81.88 265 SER A CA 1
ATOM 2123 C C . SER A 1 265 ? 54.624 -14.848 -80.159 1.00 81.88 265 SER A C 1
ATOM 2125 O O . SER A 1 265 ? 55.069 -14.379 -79.112 1.00 81.88 265 SER A O 1
ATOM 2127 N N . MET A 1 266 ? 54.210 -16.117 -80.250 1.00 79.56 266 MET A N 1
ATOM 2128 C CA . MET A 1 266 ? 54.185 -17.040 -79.115 1.00 79.56 266 MET A CA 1
ATOM 2129 C C . MET A 1 266 ? 55.597 -17.342 -78.595 1.00 79.56 266 MET A C 1
ATOM 2131 O O . MET A 1 266 ? 55.832 -17.313 -77.393 1.00 79.56 266 MET A O 1
ATOM 2135 N N . MET A 1 267 ? 56.593 -17.557 -79.459 1.00 78.56 267 MET A N 1
ATOM 2136 C CA . MET A 1 267 ? 57.965 -17.834 -78.996 1.00 78.56 267 MET A CA 1
ATOM 2137 C C . MET A 1 267 ? 58.619 -16.640 -78.282 1.00 78.56 267 MET A C 1
ATOM 2139 O O . MET A 1 267 ? 59.463 -16.831 -77.394 1.00 78.56 267 MET A O 1
ATOM 2143 N N . LYS A 1 268 ? 58.205 -15.416 -78.626 1.00 81.56 268 LYS A N 1
ATOM 2144 C CA . LYS A 1 268 ? 58.682 -14.170 -78.009 1.00 81.56 268 LYS A CA 1
ATOM 2145 C C . LYS A 1 268 ? 57.965 -13.811 -76.708 1.00 81.56 268 LYS A C 1
ATOM 2147 O O . LYS A 1 268 ? 58.459 -12.943 -75.995 1.00 81.56 268 LYS A O 1
ATOM 2152 N N . ASP A 1 269 ? 56.868 -14.485 -76.368 1.00 77.00 269 ASP A N 1
ATOM 2153 C CA . ASP A 1 269 ? 56.135 -14.223 -75.131 1.00 77.00 269 ASP A CA 1
ATOM 2154 C C . ASP A 1 269 ? 56.999 -14.589 -73.898 1.00 77.00 269 ASP A C 1
ATOM 2156 O O . ASP A 1 269 ? 57.461 -15.737 -73.779 1.00 77.00 269 ASP A O 1
ATOM 2160 N N . PRO A 1 270 ? 57.278 -13.633 -72.989 1.00 72.12 270 PRO A N 1
ATOM 2161 C CA . PRO A 1 270 ? 58.058 -13.879 -71.778 1.00 72.12 270 PRO A CA 1
ATOM 2162 C C . PRO A 1 270 ? 57.285 -14.658 -70.702 1.00 72.12 270 PRO A C 1
ATOM 2164 O O . PRO A 1 270 ? 57.903 -15.151 -69.762 1.00 72.12 270 PRO A O 1
ATOM 2167 N N . THR A 1 271 ? 55.961 -14.788 -70.823 1.00 76.31 271 THR A N 1
ATOM 2168 C CA . THR A 1 271 ? 55.106 -15.485 -69.846 1.00 76.31 271 THR A CA 1
ATOM 2169 C C . THR A 1 271 ? 55.073 -17.003 -70.043 1.00 76.31 271 THR A C 1
ATOM 2171 O O . THR A 1 271 ? 54.686 -17.741 -69.134 1.00 76.31 271 THR A O 1
ATOM 2174 N N . LEU A 1 272 ? 55.522 -17.495 -71.203 1.00 77.88 272 LEU A N 1
ATOM 2175 C CA . LEU A 1 272 ? 55.573 -18.923 -71.506 1.00 77.88 272 LEU A CA 1
ATOM 2176 C C . LEU A 1 272 ? 56.818 -19.586 -70.921 1.00 77.88 272 LEU A C 1
ATOM 2178 O O . LEU A 1 272 ? 57.954 -19.164 -71.152 1.00 77.88 272 LEU A O 1
ATOM 2182 N N . THR A 1 273 ? 56.607 -20.702 -70.226 1.00 78.81 273 THR A N 1
ATOM 2183 C CA . THR A 1 273 ? 57.707 -21.512 -69.692 1.00 78.81 273 THR A CA 1
ATOM 2184 C C . THR A 1 273 ? 58.492 -22.214 -70.810 1.00 78.81 273 THR A C 1
ATOM 2186 O O . THR A 1 273 ? 57.934 -22.512 -71.872 1.00 78.81 273 THR A O 1
ATOM 2189 N N . PRO A 1 274 ? 59.771 -22.577 -70.583 1.00 76.19 274 PRO A N 1
ATOM 2190 C CA . PRO A 1 274 ? 60.575 -23.298 -71.573 1.00 76.19 274 PRO A CA 1
ATOM 2191 C C . PRO A 1 274 ? 59.918 -24.586 -72.095 1.00 76.19 274 PRO A C 1
ATOM 2193 O O . PRO A 1 274 ? 60.017 -24.885 -73.281 1.00 76.19 274 PRO A O 1
ATOM 2196 N N . LYS A 1 275 ? 59.185 -25.320 -71.242 1.00 77.31 275 LYS A N 1
ATOM 2197 C CA . LYS A 1 275 ? 58.451 -26.536 -71.640 1.00 77.31 275 LYS A CA 1
ATOM 2198 C C . LYS A 1 275 ? 57.318 -26.240 -72.626 1.00 77.31 275 LYS A C 1
ATOM 2200 O O . LYS A 1 275 ? 57.148 -26.974 -73.590 1.00 77.31 275 LYS A O 1
ATOM 2205 N N . GLN A 1 276 ? 56.590 -25.145 -72.420 1.00 76.19 276 GLN A N 1
ATOM 2206 C CA . GLN A 1 276 ? 55.495 -24.734 -73.303 1.00 76.19 276 GLN A CA 1
ATOM 2207 C C . GLN A 1 276 ? 56.019 -24.241 -74.657 1.00 76.19 276 GLN A C 1
ATOM 2209 O O . GLN A 1 276 ? 55.413 -24.519 -75.686 1.00 76.19 276 GLN A O 1
ATOM 2214 N N . LYS A 1 277 ? 57.183 -23.578 -74.681 1.00 78.25 277 LYS A N 1
ATOM 2215 C CA . LYS A 1 277 ? 57.850 -23.183 -75.935 1.00 78.25 277 LYS A CA 1
ATOM 2216 C C . LYS A 1 277 ? 58.312 -24.391 -76.757 1.00 78.25 277 LYS A C 1
ATOM 2218 O O . LYS A 1 277 ? 58.219 -24.362 -77.981 1.00 78.25 277 LYS A O 1
ATOM 2223 N N . ILE A 1 278 ? 58.761 -25.465 -76.100 1.00 80.88 278 ILE A N 1
ATOM 2224 C CA . ILE A 1 278 ? 59.084 -26.739 -76.767 1.00 80.88 278 ILE A CA 1
ATOM 2225 C C . ILE A 1 278 ? 57.814 -27.373 -77.354 1.00 80.88 278 ILE A C 1
ATOM 2227 O O . ILE A 1 278 ? 57.817 -27.749 -78.520 1.00 80.88 278 ILE A O 1
ATOM 2231 N N . GLU A 1 279 ? 56.713 -27.409 -76.599 1.00 81.06 279 GLU A N 1
ATOM 2232 C CA . GLU A 1 279 ? 55.434 -27.957 -77.078 1.00 81.06 279 GLU A CA 1
ATOM 2233 C C . GLU A 1 279 ? 54.884 -27.179 -78.289 1.00 81.06 279 GLU A C 1
ATOM 2235 O O . GLU A 1 279 ? 54.440 -27.778 -79.267 1.00 81.06 279 GLU A O 1
ATOM 2240 N N . ILE A 1 280 ? 54.990 -25.845 -78.285 1.00 81.56 280 ILE A N 1
ATOM 2241 C CA . ILE A 1 280 ? 54.624 -24.995 -79.431 1.00 81.56 280 ILE A CA 1
ATOM 2242 C C . ILE A 1 280 ? 55.502 -25.297 -80.652 1.00 81.56 280 ILE A C 1
ATOM 2244 O O . ILE A 1 280 ? 54.987 -25.399 -81.768 1.00 81.56 280 ILE A O 1
ATOM 2248 N N . LYS A 1 281 ? 56.815 -25.470 -80.452 1.00 80.88 281 LYS A N 1
ATOM 2249 C CA . LYS A 1 281 ? 57.759 -25.834 -81.518 1.00 80.88 281 LYS A CA 1
ATOM 2250 C C . LYS A 1 281 ? 57.422 -27.197 -82.130 1.00 80.88 281 LYS A C 1
ATOM 2252 O O . LYS A 1 281 ? 57.368 -27.311 -83.352 1.00 80.88 281 LYS A O 1
ATOM 2257 N N . ASP A 1 282 ? 57.131 -28.203 -81.309 1.00 81.12 282 ASP A N 1
ATOM 2258 C CA . ASP A 1 282 ? 56.759 -29.544 -81.779 1.00 81.12 282 ASP A CA 1
ATOM 2259 C C . ASP A 1 282 ? 55.426 -29.539 -82.546 1.00 81.12 282 ASP A C 1
ATOM 2261 O O . ASP A 1 282 ? 55.258 -30.269 -83.526 1.00 81.12 282 ASP A O 1
ATOM 2265 N N . LEU A 1 283 ? 54.476 -28.694 -82.132 1.00 78.50 283 LEU A N 1
ATOM 2266 C CA . LEU A 1 283 ? 53.197 -28.514 -82.822 1.00 78.50 283 LEU A CA 1
ATOM 2267 C C . LEU A 1 283 ? 53.330 -27.776 -84.162 1.00 78.50 283 LEU A C 1
ATOM 2269 O O . LEU A 1 283 ? 52.504 -28.007 -85.048 1.00 78.50 283 LEU A O 1
ATOM 2273 N N . HIS A 1 284 ? 54.338 -26.913 -84.312 1.00 77.12 284 HIS A N 1
ATOM 2274 C CA . HIS A 1 284 ? 54.628 -26.201 -85.556 1.00 77.12 284 HIS A CA 1
ATOM 2275 C C . HIS A 1 284 ? 55.351 -27.092 -86.583 1.00 77.12 284 HIS A C 1
ATOM 2277 O O . HIS A 1 284 ? 54.970 -27.093 -87.746 1.00 77.12 284 HIS A O 1
ATOM 2283 N N . ILE A 1 285 ? 56.318 -27.916 -86.151 1.00 69.44 285 ILE A N 1
ATOM 2284 C CA . ILE A 1 285 ? 57.104 -28.806 -87.035 1.00 69.44 285 ILE A CA 1
ATOM 2285 C C . ILE A 1 285 ? 56.265 -29.956 -87.630 1.00 69.44 285 ILE A C 1
ATOM 2287 O O . ILE A 1 285 ? 56.626 -30.524 -88.654 1.00 69.44 285 ILE A O 1
ATOM 2291 N N . LYS A 1 286 ? 55.129 -30.316 -87.016 1.00 59.50 286 LYS A N 1
ATOM 2292 C CA . LYS A 1 286 ? 54.210 -31.357 -87.526 1.00 59.50 286 LYS A CA 1
ATOM 2293 C C . LYS A 1 286 ? 53.293 -30.896 -88.680 1.00 59.50 286 LYS A C 1
ATOM 2295 O O . LYS A 1 286 ? 52.296 -31.571 -88.939 1.00 59.50 286 LYS A O 1
ATOM 2300 N N . ASN A 1 287 ? 53.599 -29.774 -89.334 1.00 51.59 287 ASN A N 1
ATOM 2301 C CA . ASN A 1 287 ? 52.927 -29.273 -90.539 1.00 51.59 287 ASN A CA 1
ATOM 2302 C C . ASN A 1 287 ? 53.886 -29.268 -91.730 1.00 51.59 287 ASN A C 1
ATOM 2304 O O . ASN A 1 287 ? 55.050 -28.859 -91.534 1.00 51.59 287 ASN A O 1
#

Sequence (287 aa):
MDKIINAEAFEAFLVKAFKFTTEELASLYNEAGELTEFTSIERKDAERISKLSADKTNQYNRGLKEGAMKLEKELKEKYEVESDLIGIELFDHVIETKIADVESAKPEEVLKHPEVIKALNEKDKLLKAKDKELIDKLKAKEDEINSANLFKEVESFGLAEFDNLNPILPEDARKAKALKDVLVGELKKYKYQRDADGFIVLKEDSTPLLDDHGNHINFKDHIKGHAEKYFDFKTAEDRSSSGLKPVPGQGNKVRKPKDEADYQSMMKDPTLTPKQKIEIKDLHIKN

Radius of gyration: 63.07 Å; chains: 1; bounding box: 100×54×182 Å

Foldseek 3Di:
DPPPPDPVNVVVCCCPVQVDDPVNVVVQADPVRDGDDCVVVVVSVVVVVVVVVVVVVVVVVVVVVVVQVVVLVCLCVVLVHDDPDGDPVSVVVSVVVVVVVVVPDDPVVVCPPPVNVVVVVVVVVVVVVVVVVVVVVVVVVVVVVVQVVVLVVLLVVLVVLVVVQAWDADPPPVRRVVLSVVLSVVVVVWGWDDDPVGIFTADPVRHGDADPVGHGDDSSNVSVVSCVVRTDGDPDPPPPPVDDDDDPDDDDDQDAAPDPVSLVVVLPDPPDDPVSNVVNVVSVVVD

pLDDT: mean 82.34, std 13.45, range [32.81, 96.06]